Protein AF-A0A850MTW8-F1 (afdb_monomer)

Nearest PDB structures (foldseek):
  5bwk-assembly1_E  TM=7.282E-01  e=1.666E-01  Saccharomyces cerevisiae S288C
  8evm-assembly1_A  TM=4.870E-01  e=4.965E+00  synthetic construct

Secondary structure (DSSP, 8-state):
-----------PPPTHHHHHHHHHHHHHHHHHHHHHHHHHHHHHHHHHHHHHHHHHHHHHHHHHHHHHHHHHHHHHHHHHHHHHHHHHHHHHHHHHHHHHHHHHHHHHHHHHHHHHHHHHHHHTT-HHHHHHHHHHHHHHHHHHT-HHHHHHHHHHHHHHHHH-S---HHHHHHHHHHHTTS-GGGHHHHHHHHHHHHHHHH---

Solvent-accessible surface area (backbone atoms only — not comparable to full-atom values): 10884 Å² total; per-residue (Å²): 134,84,80,89,76,89,75,89,75,91,77,72,80,60,74,64,56,62,51,50,52,50,50,54,51,51,52,53,51,51,53,50,48,53,51,50,53,51,52,51,50,52,51,50,52,51,52,50,52,52,52,51,53,51,52,51,51,53,51,51,55,50,50,56,54,51,50,59,47,51,54,50,50,52,51,48,50,52,49,50,52,55,50,51,53,50,52,51,52,52,50,54,53,49,52,50,54,51,50,57,52,50,52,42,53,51,35,41,51,53,12,50,52,23,39,53,52,14,52,53,23,48,77,69,69,36,24,61,61,12,28,47,22,20,31,49,18,25,36,21,24,42,75,53,64,38,62,70,60,24,55,54,31,50,53,52,25,50,57,22,54,71,67,34,83,47,48,56,71,70,56,47,53,60,34,57,72,30,55,77,46,56,57,76,93,49,46,66,62,50,50,51,48,53,56,48,53,55,56,27,52,67,58,66,134

Structure (mmCIF, N/CA/C/O backbone):
data_AF-A0A850MTW8-F1
#
_entry.id   AF-A0A850MTW8-F1
#
loop_
_atom_site.group_PDB
_atom_site.id
_atom_site.type_symbol
_atom_site.label_atom_id
_atom_site.label_alt_id
_atom_site.label_comp_id
_atom_site.label_asym_id
_atom_site.label_entity_id
_atom_site.label_seq_id
_atom_site.pdbx_PDB_ins_code
_atom_site.Cartn_x
_atom_site.Cartn_y
_atom_site.Cartn_z
_atom_site.occupancy
_atom_site.B_iso_or_equiv
_atom_site.auth_seq_id
_atom_site.auth_comp_id
_atom_site.auth_asym_id
_atom_site.auth_atom_id
_atom_site.pdbx_PDB_model_num
ATOM 1 N N . MET A 1 1 ? 62.842 37.868 -127.123 1.00 33.50 1 MET A N 1
ATOM 2 C CA . MET A 1 1 ? 64.221 37.416 -126.843 1.00 33.50 1 MET A CA 1
ATOM 3 C C . MET A 1 1 ? 64.098 35.983 -126.331 1.00 33.50 1 MET A C 1
ATOM 5 O O . MET A 1 1 ? 63.813 35.792 -125.163 1.00 33.50 1 MET A O 1
ATOM 9 N N . ASN A 1 2 ? 63.796 35.037 -127.231 1.00 31.47 2 ASN A N 1
ATOM 10 C CA . ASN A 1 2 ? 64.741 34.064 -127.815 1.00 31.47 2 ASN A CA 1
ATOM 11 C C . ASN A 1 2 ? 65.635 33.459 -126.721 1.00 31.47 2 ASN A C 1
ATOM 13 O O . ASN A 1 2 ? 66.412 34.187 -126.121 1.00 31.47 2 ASN A O 1
ATOM 17 N N . ILE A 1 3 ? 65.567 32.161 -126.425 1.00 35.75 3 ILE A N 1
ATOM 18 C CA . ILE A 1 3 ? 65.718 31.066 -127.393 1.00 35.75 3 ILE A CA 1
ATOM 19 C C . ILE A 1 3 ? 64.790 29.881 -127.050 1.00 35.75 3 ILE A C 1
ATOM 21 O O . ILE A 1 3 ? 64.848 29.305 -125.969 1.00 35.75 3 ILE A O 1
ATOM 25 N N . LEU A 1 4 ? 63.954 29.533 -128.032 1.00 39.00 4 LEU A N 1
ATOM 26 C CA . LEU A 1 4 ? 63.451 28.188 -128.318 1.00 39.00 4 LEU A CA 1
ATOM 27 C C . LEU A 1 4 ? 64.612 27.191 -128.356 1.00 39.00 4 LEU A C 1
ATOM 29 O O . LEU A 1 4 ? 65.515 27.406 -129.151 1.00 39.00 4 LEU A O 1
ATOM 33 N N . LEU A 1 5 ? 64.533 26.057 -127.664 1.00 34.22 5 LEU A N 1
ATOM 34 C CA . LEU A 1 5 ? 64.991 24.804 -128.268 1.00 34.22 5 LEU A CA 1
ATOM 35 C C . LEU A 1 5 ? 64.273 23.623 -127.610 1.00 34.22 5 LEU A C 1
ATOM 37 O O . LEU A 1 5 ? 64.692 23.074 -126.596 1.00 34.22 5 LEU A O 1
ATOM 41 N N . ALA A 1 6 ? 63.148 23.260 -128.225 1.00 35.88 6 ALA A N 1
ATOM 42 C CA . ALA A 1 6 ? 62.593 21.927 -128.129 1.00 35.88 6 ALA A CA 1
ATOM 43 C C . ALA A 1 6 ? 63.608 20.957 -128.749 1.00 35.88 6 ALA A C 1
ATOM 45 O O . ALA A 1 6 ? 63.763 20.906 -129.969 1.00 35.88 6 ALA A O 1
ATOM 46 N N . ALA A 1 7 ? 64.317 20.221 -127.897 1.00 36.72 7 ALA A N 1
ATOM 47 C CA . ALA A 1 7 ? 64.961 18.979 -128.280 1.00 36.72 7 ALA A CA 1
ATOM 48 C C . ALA A 1 7 ? 63.957 17.846 -128.035 1.00 36.72 7 ALA A C 1
ATOM 50 O O . ALA A 1 7 ? 63.480 17.627 -126.925 1.00 36.72 7 ALA A O 1
ATOM 51 N N . ILE A 1 8 ? 63.603 17.192 -129.132 1.00 43.34 8 ILE A N 1
ATOM 52 C CA . ILE A 1 8 ? 62.851 15.945 -129.237 1.00 43.34 8 ILE A CA 1
ATOM 53 C C . ILE A 1 8 ? 63.495 14.882 -128.344 1.00 43.34 8 ILE A C 1
ATOM 55 O O . ILE A 1 8 ? 64.682 14.647 -128.523 1.00 43.34 8 ILE A O 1
ATOM 59 N N . LEU A 1 9 ? 62.720 14.208 -127.486 1.00 37.34 9 LEU A N 1
ATOM 60 C CA . LEU A 1 9 ? 62.951 12.834 -127.009 1.00 37.34 9 LEU A CA 1
ATOM 61 C C . LEU A 1 9 ? 61.652 12.314 -126.342 1.00 37.34 9 LEU A C 1
ATOM 63 O O . LEU A 1 9 ? 61.063 13.033 -125.534 1.00 37.34 9 LEU A O 1
ATOM 67 N N . PRO A 1 10 ? 61.162 11.100 -126.656 1.00 48.66 10 PRO A N 1
ATOM 68 C CA . PRO A 1 10 ? 60.099 10.464 -125.890 1.00 48.66 10 PRO A CA 1
ATOM 69 C C . PRO A 1 10 ? 60.744 9.805 -124.664 1.00 48.66 10 PRO A C 1
ATOM 71 O O . PRO A 1 10 ? 61.217 8.675 -124.745 1.00 48.66 10 PRO A O 1
ATOM 74 N N . GLU A 1 11 ? 60.833 10.509 -123.537 1.00 45.62 11 GLU A N 1
ATOM 75 C CA . GLU A 1 11 ? 61.366 9.914 -122.307 1.00 45.62 11 GLU A CA 1
ATOM 76 C C . GLU A 1 11 ? 60.241 9.221 -121.539 1.00 45.62 11 GLU A C 1
ATOM 78 O O . GLU A 1 11 ? 59.507 9.820 -120.758 1.00 45.62 11 GLU A O 1
ATOM 83 N N . SER A 1 12 ? 60.098 7.919 -121.786 1.00 56.09 12 SER A N 1
ATOM 84 C CA . SER A 1 12 ? 59.517 6.999 -120.813 1.00 56.09 12 SER A CA 1
ATOM 85 C C . SER A 1 12 ? 60.264 7.171 -119.487 1.00 56.09 12 SER A C 1
ATOM 87 O O . SER A 1 12 ? 61.481 6.956 -119.463 1.00 56.09 12 SER A O 1
ATOM 89 N N . GLU A 1 13 ? 59.569 7.553 -118.410 1.00 57.56 13 GLU A N 1
ATOM 90 C CA . GLU A 1 13 ? 60.153 7.565 -117.063 1.00 57.56 13 GLU A CA 1
ATOM 91 C C . GLU A 1 13 ? 60.858 6.220 -116.828 1.00 57.56 13 GLU A C 1
ATOM 93 O O . GLU A 1 13 ? 60.285 5.161 -117.117 1.00 57.56 13 GLU A O 1
ATOM 98 N N . PRO A 1 14 ? 62.128 6.206 -116.399 1.00 60.88 14 PRO A N 1
ATOM 99 C CA . PRO A 1 14 ? 62.852 4.957 -116.369 1.00 60.88 14 PRO A CA 1
ATOM 100 C C . PRO A 1 14 ? 62.314 4.105 -115.212 1.00 60.88 14 PRO A C 1
ATOM 102 O O . PRO A 1 14 ? 62.194 4.578 -114.085 1.00 60.88 14 PRO A O 1
ATOM 105 N N . LEU A 1 15 ? 62.014 2.833 -115.497 1.00 58.78 15 LEU A N 1
ATOM 106 C CA . LEU A 1 15 ? 61.373 1.835 -114.613 1.00 58.78 15 LEU A CA 1
ATOM 107 C C . LEU A 1 15 ? 61.911 1.763 -113.162 1.00 58.78 15 LEU A C 1
ATOM 109 O O . LEU A 1 15 ? 61.243 1.258 -112.258 1.00 58.78 15 LEU A O 1
ATOM 113 N N . TRP A 1 16 ? 63.123 2.260 -112.910 1.00 61.06 16 TRP A N 1
ATOM 114 C CA . TRP A 1 16 ? 63.720 2.317 -111.577 1.00 61.06 16 TRP A CA 1
ATOM 115 C C . TRP A 1 16 ? 63.160 3.444 -110.687 1.00 61.06 16 TRP A C 1
ATOM 117 O O . TRP A 1 16 ? 63.218 3.315 -109.466 1.00 61.06 16 TRP A O 1
ATOM 127 N N . TRP A 1 17 ? 62.564 4.504 -111.244 1.00 60.84 17 TRP A N 1
ATOM 128 C CA . TRP A 1 17 ? 61.940 5.583 -110.461 1.00 60.84 17 TRP A CA 1
ATOM 129 C C . TRP A 1 17 ? 60.642 5.143 -109.775 1.00 60.84 17 TRP A C 1
ATOM 131 O O . TRP A 1 17 ? 60.456 5.420 -108.587 1.00 60.84 17 TRP A O 1
ATOM 141 N N . ASP A 1 18 ? 59.797 4.379 -110.470 1.00 64.12 18 ASP A N 1
ATOM 142 C CA . ASP A 1 18 ? 58.623 3.738 -109.865 1.00 64.12 18 ASP A CA 1
ATOM 143 C C . ASP A 1 18 ? 59.032 2.747 -108.771 1.00 64.12 18 ASP A C 1
ATOM 145 O O . ASP A 1 18 ? 58.418 2.693 -107.703 1.00 64.12 18 ASP A O 1
ATOM 149 N N . SER A 1 19 ? 60.139 2.032 -108.985 1.00 62.25 19 SER A N 1
ATOM 150 C CA . SER A 1 19 ? 60.703 1.106 -107.999 1.00 62.25 19 SER A CA 1
ATOM 151 C C . SER A 1 19 ? 61.170 1.835 -106.728 1.00 62.25 19 SER A C 1
ATOM 153 O O . SER A 1 19 ? 60.865 1.399 -105.619 1.00 62.25 19 SER A O 1
ATOM 155 N N . ILE A 1 20 ? 61.851 2.981 -106.854 1.00 63.12 20 ILE A N 1
ATOM 156 C CA . ILE A 1 20 ? 62.270 3.807 -105.706 1.00 63.12 20 ILE A CA 1
ATOM 157 C C . ILE A 1 20 ? 61.059 4.400 -104.977 1.00 63.12 20 ILE A C 1
ATOM 159 O O . ILE A 1 20 ? 61.018 4.393 -103.744 1.00 63.12 20 ILE A O 1
ATOM 163 N N . ARG A 1 21 ? 60.047 4.882 -105.708 1.00 66.50 21 ARG A N 1
ATOM 164 C CA . ARG A 1 21 ? 58.826 5.444 -105.115 1.00 66.50 21 ARG A CA 1
ATOM 165 C C . ARG A 1 21 ? 58.049 4.382 -104.327 1.00 66.50 21 ARG A C 1
ATOM 167 O O . ARG A 1 21 ? 57.617 4.668 -103.211 1.00 66.50 21 ARG A O 1
ATOM 174 N N . LEU A 1 22 ? 57.962 3.154 -104.843 1.00 62.72 22 LEU A N 1
ATOM 175 C CA . LEU A 1 22 ? 57.383 2.002 -104.143 1.00 62.72 22 LEU A CA 1
ATOM 176 C C . LEU A 1 22 ? 58.176 1.620 -102.887 1.00 62.72 22 LEU A C 1
ATOM 178 O O . LEU A 1 22 ? 57.571 1.352 -101.852 1.00 62.72 22 LEU A O 1
ATOM 182 N N . ILE A 1 23 ? 59.512 1.654 -102.927 1.00 62.09 23 ILE A N 1
ATOM 183 C CA . IL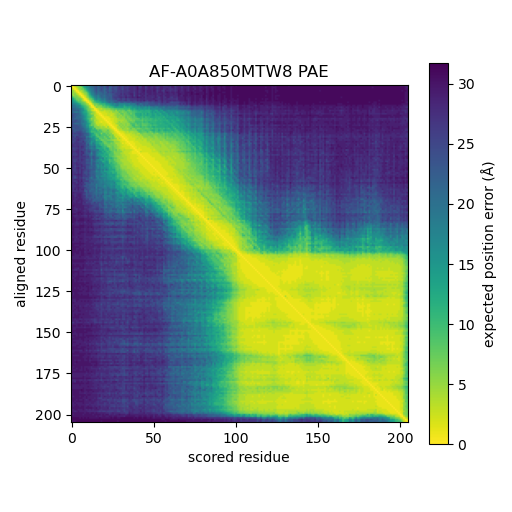E A 1 23 ? 60.348 1.383 -101.745 1.00 62.09 23 ILE A CA 1
ATOM 184 C C . ILE A 1 23 ? 60.124 2.454 -100.669 1.00 62.09 23 ILE A C 1
ATOM 186 O O . ILE A 1 23 ? 59.887 2.109 -99.511 1.00 62.09 23 ILE A O 1
ATOM 190 N N . ILE A 1 24 ? 60.111 3.738 -101.031 1.00 60.59 24 ILE A N 1
ATOM 191 C CA . ILE A 1 24 ? 59.874 4.838 -100.080 1.00 60.59 24 ILE A CA 1
ATOM 192 C C . ILE A 1 24 ? 58.453 4.769 -99.499 1.00 60.59 24 ILE A C 1
ATOM 194 O O . ILE A 1 24 ? 58.287 4.906 -98.287 1.00 60.59 24 ILE A O 1
ATOM 198 N N . GLN A 1 25 ? 57.434 4.495 -100.322 1.00 61.03 25 GLN A N 1
ATOM 199 C CA . GLN A 1 25 ? 56.058 4.277 -99.854 1.00 61.03 25 GLN A CA 1
ATOM 200 C C . GLN A 1 25 ? 55.931 3.026 -98.967 1.00 61.03 25 GLN A C 1
ATOM 202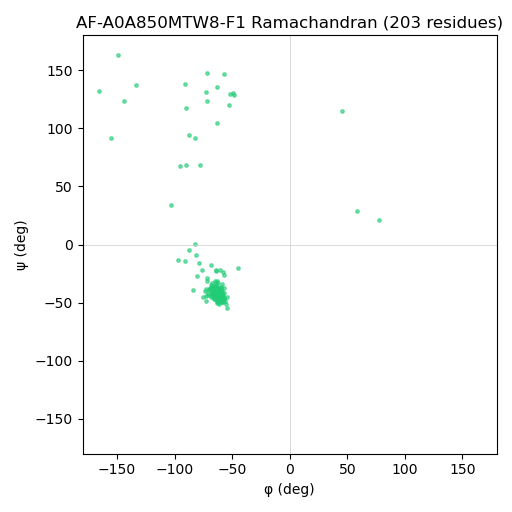 O O . GLN A 1 25 ? 55.174 3.023 -97.995 1.00 61.03 25 GLN A O 1
ATOM 207 N N . SER A 1 26 ? 56.695 1.967 -99.245 1.00 58.09 26 SER A N 1
ATOM 208 C CA . SER A 1 26 ? 56.723 0.761 -98.409 1.00 58.09 26 SER A CA 1
ATOM 209 C C . SER A 1 26 ? 57.378 1.015 -97.045 1.00 58.09 26 SER A C 1
ATOM 211 O O . SER A 1 26 ? 56.885 0.538 -96.027 1.00 58.09 26 SER A O 1
ATOM 213 N N . GLN A 1 27 ? 58.435 1.833 -96.984 1.00 60.66 27 GLN A N 1
ATOM 214 C CA . GLN A 1 27 ? 59.088 2.179 -95.719 1.00 60.66 27 GLN A CA 1
ATOM 215 C C . GLN A 1 27 ? 58.250 3.154 -94.886 1.00 60.66 27 GLN A C 1
ATOM 217 O O . GLN A 1 27 ? 58.144 2.980 -93.671 1.00 60.66 27 GLN A O 1
ATOM 222 N N . SER A 1 28 ? 57.605 4.141 -95.518 1.00 63.06 28 SER A N 1
ATOM 223 C CA . SER A 1 28 ? 56.709 5.064 -94.814 1.00 63.06 28 SER A CA 1
ATOM 224 C C . SER A 1 28 ? 55.457 4.361 -94.288 1.00 63.06 28 SER A C 1
ATOM 226 O O . SER A 1 28 ? 55.067 4.597 -93.146 1.00 63.06 28 SER A O 1
ATOM 228 N N . SER A 1 29 ? 54.878 3.431 -95.054 1.00 62.94 29 SER A N 1
ATOM 229 C CA . SER A 1 29 ? 53.740 2.620 -94.601 1.00 62.94 29 SER A CA 1
ATOM 230 C C . SER A 1 29 ? 54.108 1.646 -93.476 1.00 62.94 29 SER A C 1
ATOM 232 O O . SER A 1 29 ? 53.320 1.488 -92.543 1.00 62.94 29 SER A O 1
ATOM 234 N N . LEU A 1 30 ? 55.312 1.059 -93.484 1.00 67.00 30 LEU A N 1
ATOM 235 C CA . LEU A 1 30 ? 55.795 0.208 -92.388 1.00 67.00 30 LEU A CA 1
ATOM 236 C C . LEU A 1 30 ? 56.027 1.011 -91.096 1.00 67.00 30 LEU A C 1
ATOM 238 O O . LEU A 1 30 ? 55.607 0.582 -90.021 1.00 67.00 30 LEU A O 1
ATOM 242 N N . ALA A 1 31 ? 56.642 2.195 -91.192 1.00 70.31 31 ALA A N 1
ATOM 243 C CA . ALA A 1 31 ? 56.842 3.087 -90.048 1.00 70.31 31 ALA A CA 1
ATOM 244 C C . ALA A 1 31 ? 55.503 3.585 -89.475 1.00 70.31 31 ALA A C 1
ATOM 246 O O . ALA A 1 31 ? 55.306 3.614 -88.259 1.00 70.31 31 ALA A O 1
ATOM 247 N N . GLN A 1 32 ? 54.548 3.909 -90.348 1.00 72.62 32 GLN A N 1
ATOM 248 C CA . GLN A 1 32 ? 53.204 4.323 -89.953 1.00 72.62 32 GLN A CA 1
ATOM 249 C C . GLN A 1 32 ? 52.407 3.166 -89.330 1.00 72.62 32 GLN A C 1
ATOM 251 O O . GLN A 1 32 ? 51.677 3.374 -88.361 1.00 72.62 32 GLN A O 1
ATOM 256 N N . PHE A 1 33 ? 52.599 1.933 -89.807 1.00 70.56 33 PHE A N 1
ATOM 257 C CA . PHE A 1 33 ? 52.031 0.732 -89.194 1.00 70.56 33 PHE A CA 1
ATOM 258 C C . PHE A 1 33 ? 52.593 0.481 -87.787 1.00 70.56 33 PHE A C 1
ATOM 260 O O . PHE A 1 33 ? 51.820 0.250 -86.857 1.00 70.56 33 PHE A O 1
ATOM 267 N N . GLN A 1 34 ? 53.913 0.590 -87.597 1.00 75.81 34 GLN A N 1
ATOM 268 C CA . GLN A 1 34 ? 54.550 0.448 -86.280 1.00 75.81 34 GLN A CA 1
ATOM 269 C C . GLN A 1 34 ? 54.091 1.533 -85.295 1.00 75.81 34 GLN A C 1
ATOM 271 O O . GLN A 1 34 ? 53.791 1.226 -84.141 1.00 75.81 34 GLN A O 1
ATOM 276 N N . TYR A 1 35 ? 53.973 2.781 -85.757 1.00 77.94 35 TYR A N 1
ATOM 277 C CA . TYR A 1 35 ? 53.453 3.888 -84.955 1.00 77.94 35 TYR A CA 1
ATOM 278 C C . TYR A 1 35 ? 51.997 3.656 -84.531 1.00 77.94 35 TYR A C 1
ATOM 280 O O . TYR A 1 35 ? 51.669 3.777 -83.351 1.00 77.94 35 TYR A O 1
ATOM 288 N N . ASN A 1 36 ? 51.133 3.252 -85.466 1.00 79.50 36 ASN A N 1
ATOM 289 C CA . ASN A 1 36 ? 49.732 2.958 -85.169 1.00 79.50 36 ASN A CA 1
ATOM 290 C C . ASN A 1 36 ? 49.601 1.795 -84.175 1.00 79.50 36 ASN A C 1
ATOM 292 O O . ASN A 1 36 ? 48.848 1.902 -83.210 1.00 79.50 36 ASN A O 1
ATOM 296 N N . LEU A 1 37 ? 50.370 0.714 -84.353 1.00 78.75 37 LEU A N 1
ATOM 297 C CA . LEU A 1 37 ? 50.379 -0.430 -83.435 1.00 78.75 37 LEU A CA 1
ATOM 298 C C . LEU A 1 37 ? 50.804 -0.020 -82.013 1.00 78.75 37 LEU A C 1
ATOM 300 O O . LEU A 1 37 ? 50.160 -0.414 -81.039 1.00 78.75 37 LEU A O 1
ATOM 304 N N . ALA A 1 38 ? 51.844 0.812 -81.890 1.00 80.88 38 ALA A N 1
ATOM 305 C CA . ALA A 1 38 ? 52.298 1.343 -80.606 1.00 80.88 38 ALA A CA 1
ATOM 306 C C . ALA A 1 38 ? 51.240 2.247 -79.950 1.00 80.88 38 ALA A C 1
ATOM 308 O O . ALA A 1 38 ? 50.961 2.104 -78.759 1.00 80.88 38 ALA A O 1
ATOM 309 N N . MET A 1 39 ? 50.594 3.125 -80.724 1.00 82.19 39 MET A N 1
ATOM 310 C CA . MET A 1 39 ? 49.514 3.991 -80.240 1.00 82.19 39 MET A CA 1
ATOM 311 C C . MET A 1 39 ? 48.294 3.193 -79.768 1.00 82.19 39 MET A C 1
ATOM 313 O O . MET A 1 39 ? 47.737 3.505 -78.713 1.00 82.19 39 MET A O 1
ATOM 317 N N . TYR A 1 40 ? 47.900 2.134 -80.481 1.00 80.94 40 TYR A N 1
ATOM 318 C CA . TYR A 1 40 ? 46.831 1.238 -80.031 1.00 80.94 40 TYR A CA 1
ATOM 319 C C . TYR A 1 40 ? 47.213 0.500 -78.743 1.00 80.94 40 TYR A C 1
ATOM 321 O O . TYR A 1 40 ? 46.393 0.417 -77.830 1.00 80.94 40 TYR A O 1
ATOM 329 N N . GLY A 1 41 ? 48.461 0.034 -78.629 1.00 81.06 41 GLY A N 1
ATOM 330 C CA . GLY A 1 41 ? 48.975 -0.606 -77.416 1.00 81.06 41 GLY A CA 1
ATOM 331 C C . GLY A 1 41 ? 48.952 0.319 -76.195 1.00 81.06 41 GLY A C 1
ATOM 332 O O . GLY A 1 41 ? 48.440 -0.059 -75.143 1.00 81.06 41 GLY A O 1
ATOM 333 N N . ILE A 1 42 ? 49.432 1.558 -76.339 1.00 84.75 42 ILE A N 1
ATOM 334 C CA . ILE A 1 42 ? 49.412 2.568 -75.267 1.00 84.75 42 ILE A CA 1
ATOM 335 C C . ILE A 1 42 ? 47.970 2.915 -74.877 1.00 84.75 42 ILE A C 1
ATOM 337 O O . ILE A 1 42 ? 47.641 2.952 -73.692 1.00 84.75 42 ILE A O 1
ATOM 341 N N . THR A 1 43 ? 47.092 3.119 -75.860 1.00 84.81 43 THR A N 1
ATOM 342 C CA . THR A 1 43 ? 45.678 3.446 -75.614 1.00 84.81 43 THR A CA 1
ATOM 343 C C . THR A 1 43 ? 44.966 2.318 -74.867 1.00 84.81 43 THR A C 1
ATOM 345 O O . THR A 1 43 ? 44.217 2.578 -73.925 1.00 84.81 43 THR A O 1
ATOM 348 N N . LEU A 1 44 ? 45.244 1.063 -75.231 1.00 83.25 44 LEU A N 1
ATOM 349 C CA . LEU A 1 44 ? 44.708 -0.113 -74.548 1.00 83.25 44 LEU A CA 1
ATOM 350 C C . LEU A 1 44 ? 45.185 -0.185 -73.091 1.00 83.25 44 LEU A C 1
ATOM 352 O O . LEU A 1 44 ? 44.379 -0.425 -72.195 1.00 83.25 44 LEU A O 1
ATOM 356 N N . LEU A 1 45 ? 46.471 0.076 -72.835 1.00 83.56 45 LEU A N 1
ATOM 357 C CA . LEU A 1 45 ? 47.022 0.099 -71.477 1.00 83.56 45 LEU A CA 1
ATOM 358 C C . LEU A 1 45 ? 46.397 1.207 -70.618 1.00 83.56 45 LEU A C 1
ATOM 360 O O . LEU A 1 45 ? 46.037 0.955 -69.469 1.00 83.56 45 LEU A O 1
ATOM 364 N N . ILE A 1 46 ? 46.207 2.407 -71.176 1.00 87.94 46 ILE A N 1
ATOM 365 C CA . ILE A 1 46 ? 45.533 3.518 -70.486 1.00 87.94 46 ILE A CA 1
ATOM 366 C C . ILE A 1 46 ? 44.073 3.158 -70.182 1.00 87.94 46 ILE A C 1
ATOM 368 O O . ILE A 1 46 ? 43.604 3.385 -69.066 1.00 87.94 46 ILE A O 1
ATOM 372 N N . ALA A 1 47 ? 43.360 2.555 -71.137 1.00 86.75 47 ALA A N 1
ATOM 373 C CA . ALA A 1 47 ? 41.980 2.119 -70.939 1.00 86.75 47 ALA A CA 1
ATOM 374 C C . ALA A 1 47 ? 41.865 1.065 -69.824 1.00 86.75 47 ALA A C 1
ATOM 376 O O . ALA A 1 47 ? 40.992 1.172 -68.962 1.00 86.75 47 ALA A O 1
ATOM 377 N N . ILE A 1 48 ? 42.779 0.090 -69.782 1.00 87.75 48 ILE A N 1
ATOM 378 C CA . ILE A 1 48 ? 42.832 -0.921 -68.715 1.00 87.75 48 ILE A CA 1
ATOM 379 C C . ILE A 1 48 ? 43.141 -0.268 -67.362 1.00 87.75 48 ILE A C 1
ATOM 381 O O . ILE A 1 48 ? 42.475 -0.570 -66.373 1.00 87.75 48 ILE A O 1
ATOM 385 N N . ALA A 1 49 ? 44.100 0.659 -67.305 1.00 87.75 49 ALA A N 1
ATOM 386 C CA . ALA A 1 49 ? 44.437 1.368 -66.072 1.00 87.75 49 ALA A CA 1
ATOM 387 C C . ALA A 1 49 ? 43.243 2.171 -65.522 1.00 87.75 49 ALA A C 1
ATOM 389 O O . ALA A 1 49 ? 42.965 2.124 -64.323 1.00 87.75 49 ALA A O 1
ATOM 390 N N . LEU A 1 50 ? 42.487 2.846 -66.395 1.00 89.81 50 LEU A N 1
ATOM 391 C CA . LEU A 1 50 ? 41.263 3.565 -66.022 1.00 89.81 50 LEU A CA 1
ATOM 392 C C . LEU A 1 50 ? 40.161 2.621 -65.522 1.00 89.81 50 LEU A C 1
ATOM 394 O O . LEU A 1 50 ? 39.490 2.924 -64.531 1.00 89.81 50 LEU A O 1
ATOM 398 N N . LEU A 1 51 ? 39.987 1.459 -66.157 1.00 89.56 51 LEU A N 1
ATOM 399 C CA . LEU A 1 51 ? 39.033 0.441 -65.706 1.00 89.56 51 LEU A CA 1
ATOM 400 C C . LEU A 1 51 ? 39.403 -0.111 -64.324 1.00 89.56 51 LEU A C 1
ATOM 402 O O . LEU A 1 51 ? 38.540 -0.237 -63.458 1.00 89.56 51 LEU A O 1
ATOM 406 N N . LEU A 1 52 ? 40.685 -0.378 -64.075 1.00 90.38 52 LEU A N 1
ATOM 407 C CA . LEU A 1 52 ? 41.150 -0.845 -62.768 1.00 90.38 52 LEU A CA 1
ATOM 408 C C . LEU A 1 52 ? 40.986 0.229 -61.686 1.00 90.38 52 LEU A C 1
ATOM 410 O O . LEU A 1 52 ? 40.534 -0.076 -60.581 1.00 90.38 52 LEU A O 1
ATOM 414 N N . ALA A 1 53 ? 41.290 1.491 -62.000 1.00 88.06 53 ALA A N 1
ATOM 415 C CA . ALA A 1 53 ? 41.117 2.604 -61.071 1.00 88.06 53 ALA A CA 1
ATOM 416 C C . ALA A 1 53 ? 39.640 2.815 -60.696 1.00 88.06 53 ALA A C 1
ATOM 418 O O . ALA A 1 53 ? 39.311 2.958 -59.517 1.00 88.06 53 ALA A O 1
ATOM 419 N N . THR A 1 54 ? 38.738 2.780 -61.680 1.00 88.25 54 THR A N 1
ATOM 420 C CA . THR A 1 54 ? 37.289 2.929 -61.453 1.00 88.25 54 THR A CA 1
ATOM 421 C C . THR A 1 54 ? 36.702 1.738 -60.694 1.00 88.25 54 THR A C 1
ATOM 423 O O . THR A 1 54 ? 35.930 1.943 -59.756 1.00 88.25 54 THR A O 1
ATOM 426 N N . ALA A 1 55 ? 37.114 0.508 -61.016 1.00 88.56 55 ALA A N 1
ATOM 427 C CA . ALA A 1 55 ? 36.714 -0.691 -60.280 1.00 88.56 55 ALA A CA 1
ATOM 428 C C . ALA A 1 55 ? 37.196 -0.663 -58.819 1.00 88.56 55 ALA A C 1
ATOM 430 O O . ALA A 1 55 ? 36.423 -0.952 -57.902 1.00 88.56 55 ALA A O 1
ATOM 431 N N . SER A 1 56 ? 38.446 -0.254 -58.581 1.00 89.69 56 SER A N 1
ATOM 432 C CA . SER A 1 56 ? 39.003 -0.097 -57.232 1.00 89.69 56 SER A CA 1
ATOM 433 C C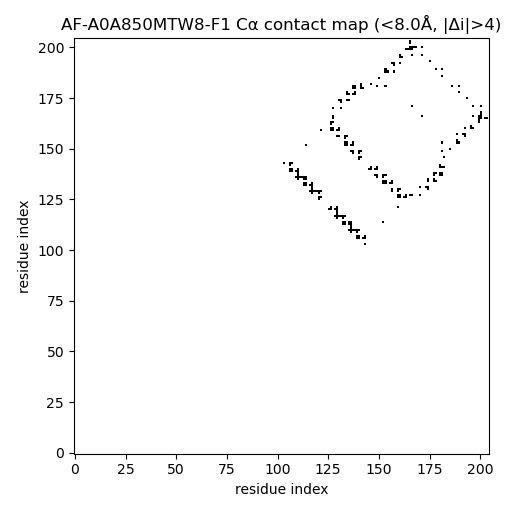 . SER A 1 56 ? 38.248 0.967 -56.430 1.00 89.69 56 SER A C 1
ATOM 435 O O . SER A 1 56 ? 37.834 0.721 -55.295 1.00 89.69 56 SER A O 1
ATOM 437 N N . TRP A 1 57 ? 37.964 2.121 -57.043 1.00 91.25 57 TRP A N 1
ATOM 438 C CA . TRP A 1 57 ? 37.193 3.188 -56.407 1.00 91.25 57 TRP A CA 1
ATOM 439 C C . TRP A 1 57 ? 35.771 2.745 -56.043 1.00 91.25 57 TRP A C 1
ATOM 441 O O . TRP A 1 57 ? 35.342 2.944 -54.907 1.00 91.25 57 TRP A O 1
ATOM 451 N N . LEU A 1 58 ? 35.060 2.077 -56.960 1.00 89.56 58 LEU A N 1
ATOM 452 C CA . LEU A 1 58 ? 33.721 1.536 -56.700 1.00 89.56 58 LEU A CA 1
ATOM 453 C C . LEU A 1 58 ? 33.725 0.524 -55.551 1.00 89.56 58 LEU A C 1
ATOM 455 O O . LEU A 1 58 ? 32.846 0.567 -54.688 1.00 89.56 58 LEU A O 1
ATOM 459 N N . THR A 1 59 ? 34.731 -0.350 -55.512 1.00 85.88 59 THR A N 1
ATOM 460 C CA . THR A 1 59 ? 34.877 -1.354 -54.452 1.00 85.88 59 THR A CA 1
ATOM 461 C C . THR A 1 59 ? 35.128 -0.686 -53.101 1.00 85.88 59 THR A C 1
ATOM 463 O O . THR A 1 59 ? 34.467 -1.017 -52.118 1.00 85.88 59 THR A O 1
ATOM 466 N N . ASN A 1 60 ? 36.006 0.320 -53.054 1.00 89.81 60 ASN A N 1
ATOM 467 C CA . ASN A 1 60 ? 36.298 1.063 -51.831 1.00 89.81 60 ASN A CA 1
ATOM 468 C C . ASN A 1 60 ? 35.066 1.839 -51.325 1.00 89.81 60 ASN A C 1
ATOM 470 O O . ASN A 1 60 ? 34.707 1.762 -50.152 1.00 89.81 60 ASN A O 1
ATOM 474 N N . VAL A 1 61 ? 34.338 2.513 -52.222 1.00 87.50 61 VAL A N 1
ATOM 475 C CA . VAL A 1 61 ? 33.076 3.196 -51.885 1.00 87.50 61 VAL A CA 1
ATOM 476 C C . VAL A 1 61 ? 32.034 2.209 -51.354 1.00 87.50 61 VAL A C 1
ATOM 478 O O . VAL A 1 61 ? 31.314 2.528 -50.403 1.00 87.50 61 VAL A O 1
ATOM 481 N N . TYR A 1 62 ? 31.940 1.014 -51.941 1.00 89.94 62 TYR A N 1
ATOM 482 C CA . TYR A 1 62 ? 31.023 -0.027 -51.484 1.00 89.94 62 TYR A CA 1
ATOM 483 C C . TYR A 1 62 ? 31.379 -0.537 -50.079 1.00 89.94 62 TYR A C 1
ATOM 485 O O . TYR A 1 62 ? 30.493 -0.610 -49.224 1.00 89.94 62 TYR A O 1
ATOM 493 N N . ILE A 1 63 ? 32.658 -0.828 -49.819 1.00 85.31 63 ILE A N 1
ATOM 494 C CA . ILE A 1 63 ? 33.145 -1.291 -48.510 1.00 85.31 63 ILE A CA 1
ATOM 495 C C . ILE A 1 63 ? 32.882 -0.229 -47.438 1.00 85.31 63 ILE A C 1
ATOM 497 O O . ILE A 1 63 ? 32.194 -0.517 -46.459 1.00 85.31 63 ILE A O 1
ATOM 501 N N . ILE A 1 64 ? 33.287 1.022 -47.680 1.00 84.94 64 ILE A N 1
ATOM 502 C CA . ILE A 1 64 ? 33.082 2.134 -46.738 1.00 84.94 64 ILE A CA 1
ATOM 503 C C . ILE A 1 64 ? 31.589 2.349 -46.449 1.00 84.94 64 ILE A C 1
ATOM 505 O O . ILE A 1 64 ? 31.192 2.595 -45.309 1.00 84.94 64 ILE A O 1
ATOM 509 N N . ARG A 1 65 ? 30.718 2.257 -47.466 1.00 81.00 65 ARG A N 1
ATOM 510 C CA . ARG A 1 65 ? 29.263 2.366 -47.256 1.00 81.00 65 ARG A CA 1
ATOM 511 C C . ARG A 1 65 ? 28.715 1.225 -46.406 1.00 81.00 65 ARG A C 1
ATOM 513 O O . ARG A 1 65 ? 27.779 1.458 -45.642 1.00 81.00 65 ARG A O 1
ATOM 520 N N . ARG A 1 66 ? 29.249 0.012 -46.558 1.00 83.69 66 ARG A N 1
ATOM 521 C CA . ARG A 1 66 ? 28.829 -1.167 -45.793 1.00 83.69 66 ARG A CA 1
ATOM 522 C C . ARG A 1 66 ? 29.275 -1.075 -44.335 1.00 83.69 66 ARG A C 1
ATOM 524 O O . ARG A 1 66 ? 28.461 -1.342 -43.457 1.00 83.69 66 ARG A O 1
ATOM 531 N N . GLU A 1 67 ? 30.506 -0.645 -44.084 1.00 83.62 67 GLU A N 1
ATOM 532 C CA . GLU A 1 67 ? 31.041 -0.437 -42.732 1.00 83.62 67 GLU A CA 1
ATOM 533 C C . GLU A 1 67 ? 30.248 0.636 -41.981 1.00 83.62 67 GLU A C 1
ATOM 535 O O . GLU A 1 67 ? 29.691 0.348 -40.926 1.00 83.62 67 GLU A O 1
ATOM 540 N N . ARG A 1 68 ? 30.010 1.807 -42.591 1.00 75.31 68 ARG A N 1
ATOM 541 C CA . ARG A 1 68 ? 29.179 2.863 -41.974 1.00 75.31 68 ARG A CA 1
ATOM 542 C C . ARG A 1 68 ? 27.717 2.474 -41.754 1.00 75.31 68 ARG A C 1
ATOM 544 O O . ARG A 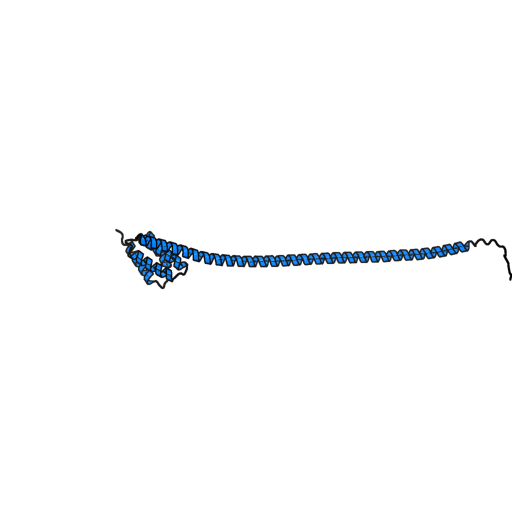1 68 ? 27.004 3.160 -41.023 1.00 75.31 68 ARG A O 1
ATOM 551 N N . LYS A 1 69 ? 27.195 1.483 -42.484 1.00 79.56 69 LYS A N 1
ATOM 552 C CA . LYS A 1 69 ? 25.847 0.952 -42.219 1.00 79.56 69 LYS A CA 1
ATOM 553 C C . LYS A 1 69 ? 25.864 0.065 -40.980 1.00 79.56 69 LYS A C 1
ATOM 555 O O . LYS A 1 69 ? 25.026 0.273 -40.117 1.00 79.56 69 LYS A O 1
ATOM 560 N N . ARG A 1 70 ? 26.853 -0.826 -40.867 1.00 80.44 70 ARG A N 1
ATOM 561 C CA . ARG A 1 70 ? 27.035 -1.685 -39.689 1.00 80.44 70 ARG A CA 1
ATOM 562 C C . ARG A 1 70 ? 27.280 -0.885 -38.416 1.00 80.44 70 ARG A C 1
ATOM 564 O O . ARG A 1 70 ? 26.588 -1.123 -37.441 1.00 80.44 70 ARG A O 1
ATOM 571 N N . GLU A 1 71 ? 28.172 0.104 -38.446 1.00 75.56 71 GLU A N 1
ATOM 572 C CA . GLU A 1 71 ? 28.427 0.973 -37.284 1.00 75.56 71 GLU A CA 1
ATOM 573 C C . GLU A 1 71 ? 27.147 1.680 -36.821 1.00 75.56 71 GLU A C 1
ATOM 575 O O . GLU A 1 71 ? 26.820 1.670 -35.641 1.00 75.56 71 GLU A O 1
ATOM 580 N N . ARG A 1 72 ? 26.357 2.220 -37.761 1.00 73.81 72 ARG A N 1
ATOM 581 C CA . ARG A 1 72 ? 25.073 2.855 -37.435 1.00 73.81 72 ARG A CA 1
ATOM 582 C C . ARG A 1 72 ? 24.041 1.876 -36.887 1.00 73.81 72 ARG A C 1
ATOM 584 O O . ARG A 1 72 ? 23.270 2.264 -36.018 1.00 73.81 72 ARG A O 1
ATOM 591 N N . GLU A 1 73 ? 23.993 0.651 -37.400 1.00 78.44 73 GLU A N 1
ATOM 592 C CA . GLU A 1 73 ? 23.099 -0.397 -36.899 1.00 78.44 73 GLU A CA 1
ATOM 593 C C . GLU A 1 73 ? 23.498 -0.835 -35.485 1.00 78.44 73 GLU A C 1
ATOM 595 O O . GLU A 1 73 ? 22.634 -0.914 -34.617 1.00 78.44 73 GLU A O 1
ATOM 600 N N . GLU A 1 74 ? 24.791 -1.025 -35.217 1.00 80.62 74 GLU A N 1
ATOM 601 C CA . GLU A 1 74 ? 25.305 -1.366 -33.885 1.00 80.62 74 GLU A CA 1
ATOM 602 C C . GLU A 1 74 ? 25.100 -0.232 -32.873 1.00 80.62 74 GLU A C 1
ATOM 604 O O . GLU A 1 74 ? 24.683 -0.481 -31.738 1.00 80.62 74 GLU A O 1
ATOM 609 N N . ASP A 1 75 ? 25.350 1.017 -33.269 1.00 77.50 75 ASP A N 1
ATOM 610 C CA . ASP A 1 75 ? 25.104 2.188 -32.426 1.00 77.50 75 ASP A CA 1
ATOM 611 C C . ASP A 1 75 ? 23.610 2.360 -32.145 1.00 77.50 75 ASP A C 1
ATOM 613 O O . ASP A 1 75 ? 23.216 2.631 -31.008 1.00 77.50 75 ASP A O 1
ATOM 617 N N . PHE A 1 76 ? 22.760 2.142 -33.154 1.00 74.88 76 PHE A N 1
ATOM 6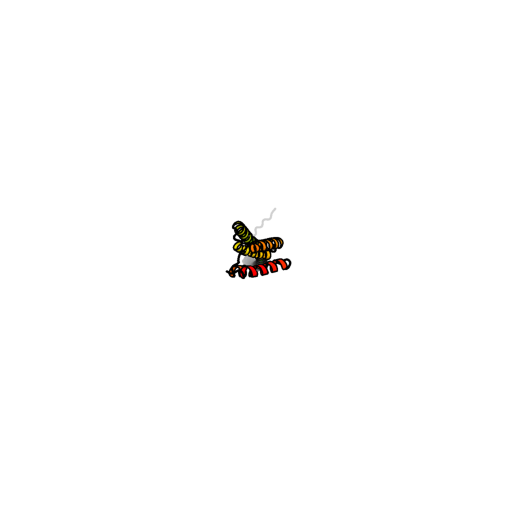18 C CA . PHE A 1 76 ? 21.312 2.167 -32.985 1.00 74.88 76 PHE A CA 1
ATOM 619 C C . PHE A 1 76 ? 20.828 1.036 -32.076 1.00 74.88 76 PHE A C 1
ATOM 621 O O . PHE A 1 76 ? 19.975 1.270 -31.223 1.00 74.88 76 PHE A O 1
ATOM 628 N N . GLU A 1 77 ? 21.383 -0.171 -32.193 1.00 79.81 77 GLU A N 1
ATOM 629 C CA . GLU A 1 77 ? 21.033 -1.301 -31.332 1.00 79.81 77 GLU A CA 1
ATOM 630 C C . GLU A 1 77 ? 21.459 -1.054 -29.877 1.00 79.81 77 GLU A C 1
ATOM 632 O O . GLU A 1 77 ? 20.671 -1.283 -28.957 1.00 79.81 77 GLU A O 1
ATOM 637 N N . LYS A 1 78 ? 22.668 -0.522 -29.651 1.00 79.00 78 LYS A N 1
ATOM 638 C CA . LYS A 1 78 ? 23.147 -0.131 -28.314 1.00 79.00 78 LYS A CA 1
ATOM 639 C C . LYS A 1 78 ? 22.287 0.975 -27.707 1.00 79.00 78 LYS A C 1
ATOM 641 O O . LYS A 1 78 ? 21.905 0.873 -26.541 1.00 79.00 78 LYS A O 1
ATOM 646 N N . LEU A 1 79 ? 21.950 2.005 -28.486 1.00 72.12 79 LEU A N 1
ATOM 647 C CA . LEU A 1 79 ? 21.059 3.082 -28.051 1.00 72.12 79 LEU A CA 1
ATOM 648 C C . LEU A 1 79 ? 19.655 2.555 -27.756 1.00 72.12 79 LEU A C 1
ATOM 650 O O . LEU A 1 79 ? 19.100 2.870 -26.710 1.00 72.12 79 LEU A O 1
ATOM 654 N N . SER A 1 80 ? 19.099 1.715 -28.627 1.00 74.88 80 SER A N 1
ATOM 655 C CA . SER A 1 80 ? 17.773 1.118 -28.460 1.00 74.88 80 SER A CA 1
ATOM 656 C C . SER A 1 80 ? 17.699 0.250 -27.203 1.00 74.88 80 SER A C 1
ATOM 658 O O . SER A 1 80 ? 16.794 0.436 -26.390 1.00 74.88 80 SER A O 1
ATOM 660 N N . LYS A 1 81 ? 18.687 -0.629 -26.981 1.00 79.81 81 LYS A N 1
ATOM 661 C CA . LYS A 1 81 ? 18.791 -1.437 -25.756 1.00 79.81 81 LYS A CA 1
ATOM 662 C C . LYS A 1 81 ? 18.952 -0.562 -24.514 1.00 79.81 81 LYS A C 1
ATOM 664 O O . LYS A 1 81 ? 18.231 -0.761 -23.542 1.00 79.81 81 LYS A O 1
ATOM 669 N N . GLY A 1 82 ? 19.826 0.445 -24.565 1.00 77.00 82 GLY A N 1
ATOM 670 C CA . GLY A 1 82 ? 20.048 1.364 -23.448 1.00 77.00 82 GLY A CA 1
ATOM 671 C C . GLY A 1 82 ? 18.821 2.215 -23.102 1.00 77.00 82 GLY A C 1
ATOM 672 O O . GLY A 1 82 ? 18.541 2.439 -21.926 1.00 77.00 82 GLY A O 1
ATOM 673 N N . ILE A 1 83 ? 18.064 2.665 -24.106 1.00 75.38 83 ILE A N 1
ATOM 674 C CA . ILE A 1 83 ? 16.794 3.380 -23.921 1.00 75.38 83 ILE A CA 1
ATOM 675 C C . ILE A 1 83 ? 15.738 2.427 -23.352 1.00 75.38 83 ILE A C 1
ATOM 677 O O . ILE A 1 83 ? 15.067 2.776 -22.384 1.00 75.38 83 ILE A O 1
ATOM 681 N N . SER A 1 84 ? 15.625 1.212 -23.893 1.00 76.25 84 SER A N 1
ATOM 682 C CA . SER A 1 84 ? 14.673 0.204 -23.418 1.00 76.25 84 SER A CA 1
ATOM 683 C C . SER A 1 84 ? 14.913 -0.178 -21.953 1.00 76.25 84 SER A C 1
ATOM 685 O O . SER A 1 84 ? 13.960 -0.228 -21.178 1.00 76.25 84 SER A O 1
ATOM 687 N N . GLU A 1 85 ? 16.169 -0.365 -21.536 1.00 84.12 85 GLU A N 1
ATOM 688 C CA . GLU A 1 85 ? 16.513 -0.647 -20.136 1.00 84.12 85 GLU A CA 1
ATOM 689 C C . GLU A 1 85 ? 16.193 0.515 -19.191 1.00 84.12 85 GLU A C 1
ATOM 691 O O . GLU A 1 85 ? 15.697 0.277 -18.089 1.00 84.12 85 GLU A O 1
ATOM 696 N N . ARG A 1 86 ? 16.447 1.767 -19.599 1.00 78.62 86 ARG A N 1
ATOM 697 C CA . ARG A 1 86 ? 16.090 2.941 -18.783 1.00 78.62 86 ARG A CA 1
ATOM 698 C C . ARG A 1 86 ? 14.583 3.080 -18.631 1.00 78.62 86 ARG A C 1
ATOM 700 O O . ARG A 1 86 ? 14.114 3.216 -17.509 1.00 78.62 86 ARG A O 1
ATOM 707 N N . ILE A 1 87 ? 13.840 2.964 -19.733 1.00 78.56 87 ILE A N 1
ATOM 708 C CA . ILE A 1 87 ? 12.374 3.012 -19.716 1.00 78.56 87 ILE A CA 1
ATOM 709 C C . ILE A 1 87 ? 11.821 1.906 -18.816 1.00 78.56 87 ILE A C 1
ATOM 711 O O . ILE A 1 87 ? 10.932 2.161 -18.012 1.00 78.56 87 ILE A O 1
ATOM 715 N N . LYS A 1 88 ? 12.368 0.686 -18.897 1.00 81.69 88 LYS A N 1
ATOM 716 C CA . LYS A 1 88 ? 11.931 -0.422 -18.042 1.00 81.69 88 LYS A CA 1
ATOM 717 C C . LYS A 1 88 ? 12.139 -0.114 -16.555 1.00 81.69 88 LYS A C 1
ATOM 719 O O . LYS A 1 88 ? 11.217 -0.315 -15.772 1.00 81.69 88 LYS A O 1
ATOM 724 N N . LYS A 1 89 ? 13.306 0.418 -16.178 1.00 86.62 89 LYS A N 1
ATOM 725 C CA . LYS A 1 89 ? 13.588 0.824 -14.790 1.00 86.62 89 LYS A CA 1
ATOM 726 C C . LYS A 1 89 ? 12.669 1.949 -14.312 1.00 86.62 89 LYS A C 1
ATOM 728 O O . LYS A 1 89 ? 12.146 1.867 -13.208 1.00 86.62 89 LYS A O 1
ATOM 733 N N . GLU A 1 90 ? 12.434 2.968 -15.138 1.00 76.31 90 GLU A N 1
ATOM 734 C CA . GLU A 1 90 ? 11.528 4.073 -14.793 1.00 76.31 90 GLU A CA 1
ATOM 735 C C . GLU A 1 90 ? 10.075 3.603 -14.636 1.00 76.31 90 GLU A C 1
ATOM 737 O O . GLU A 1 90 ? 9.390 4.042 -13.713 1.00 76.31 90 GLU A O 1
ATOM 742 N N . ILE A 1 91 ? 9.606 2.682 -15.488 1.00 77.88 91 ILE A N 1
ATOM 743 C CA . ILE A 1 91 ? 8.279 2.063 -15.351 1.00 77.88 91 ILE A CA 1
ATOM 744 C C . ILE A 1 91 ? 8.190 1.270 -14.046 1.00 77.88 91 ILE A C 1
ATOM 746 O O . ILE A 1 91 ? 7.231 1.456 -13.304 1.00 77.88 91 ILE A O 1
ATOM 750 N N . GLU A 1 92 ? 9.183 0.434 -13.729 1.00 82.69 92 GLU A N 1
ATOM 751 C CA . GLU A 1 92 ? 9.210 -0.334 -12.476 1.00 82.69 92 GLU A CA 1
ATOM 752 C C . GLU A 1 92 ? 9.200 0.587 -11.239 1.00 82.69 92 GLU A C 1
ATOM 754 O O . GLU A 1 92 ? 8.471 0.335 -10.277 1.00 82.69 92 GLU A O 1
ATOM 759 N N . GLU A 1 93 ? 9.949 1.694 -11.265 1.00 80.94 93 GLU A N 1
ATOM 760 C CA . GLU A 1 93 ? 9.935 2.692 -10.190 1.00 80.94 93 GLU A CA 1
ATOM 761 C C . GLU A 1 93 ? 8.594 3.432 -10.077 1.00 80.94 93 GLU A C 1
ATOM 763 O O . GLU A 1 93 ? 8.116 3.669 -8.963 1.00 80.94 93 GLU A O 1
ATOM 768 N N . MET A 1 94 ? 7.970 3.794 -11.202 1.00 72.56 94 MET A N 1
ATOM 769 C CA . MET A 1 94 ? 6.647 4.424 -11.212 1.00 72.56 94 MET A CA 1
ATOM 770 C C . MET A 1 94 ? 5.563 3.469 -10.715 1.00 72.56 94 MET A C 1
ATOM 772 O O . MET A 1 94 ? 4.761 3.862 -9.871 1.00 72.56 94 MET A O 1
ATOM 776 N N . GLU A 1 95 ? 5.551 2.216 -11.174 1.00 72.94 95 GLU A N 1
ATOM 777 C CA . GLU A 1 95 ? 4.617 1.196 -10.692 1.00 72.94 95 GLU A CA 1
ATOM 778 C C . GLU A 1 95 ? 4.756 0.982 -9.189 1.00 72.94 95 GLU A C 1
ATOM 780 O O . GLU A 1 95 ? 3.749 0.888 -8.486 1.00 72.94 95 GLU A O 1
ATOM 785 N N . LYS A 1 96 ? 5.991 0.944 -8.678 1.00 81.00 96 LYS A N 1
ATOM 786 C CA . LYS A 1 96 ? 6.244 0.821 -7.244 1.00 81.00 96 LYS A CA 1
ATOM 787 C C . LYS A 1 96 ? 5.653 2.001 -6.469 1.00 81.00 96 LYS A C 1
ATOM 789 O O . LYS A 1 96 ? 4.912 1.776 -5.518 1.00 81.00 96 LYS A O 1
ATOM 794 N N . LYS A 1 97 ? 5.905 3.238 -6.910 1.00 73.12 97 LYS A N 1
ATOM 795 C CA . LYS A 1 97 ? 5.346 4.450 -6.279 1.00 73.12 97 LYS A CA 1
ATOM 796 C C . LYS A 1 97 ? 3.816 4.482 -6.324 1.00 73.12 97 LYS A C 1
ATOM 798 O O . LYS A 1 97 ? 3.193 4.849 -5.334 1.00 73.12 97 LYS A O 1
ATOM 803 N N . ILE A 1 98 ? 3.215 4.081 -7.447 1.00 68.62 98 ILE A N 1
ATOM 804 C CA . ILE A 1 98 ? 1.754 4.024 -7.614 1.00 68.62 98 ILE A CA 1
ATOM 805 C C . ILE A 1 98 ? 1.142 2.958 -6.701 1.00 68.62 98 ILE A C 1
ATOM 807 O O . ILE A 1 98 ? 0.126 3.215 -6.062 1.00 68.62 98 ILE A O 1
ATOM 811 N N . ARG A 1 99 ? 1.746 1.767 -6.607 1.00 73.06 99 ARG A N 1
ATOM 812 C CA . ARG A 1 99 ? 1.283 0.727 -5.675 1.00 73.06 99 ARG A CA 1
ATOM 813 C C . ARG A 1 99 ? 1.357 1.213 -4.236 1.00 73.06 99 ARG A C 1
ATOM 815 O O . ARG A 1 99 ? 0.370 1.110 -3.525 1.00 73.06 99 ARG A O 1
ATOM 822 N N . GLU A 1 100 ? 2.478 1.811 -3.839 1.00 76.69 100 GLU A N 1
ATOM 823 C CA . GLU A 1 100 ? 2.648 2.358 -2.489 1.00 76.69 100 GLU A CA 1
ATOM 824 C C . GLU A 1 100 ? 1.599 3.440 -2.163 1.00 76.69 100 GLU A C 1
ATOM 826 O O . GLU A 1 100 ? 1.061 3.453 -1.053 1.00 76.69 100 GLU A O 1
ATOM 831 N N . SER A 1 101 ? 1.251 4.316 -3.119 1.00 68.81 101 SER A N 1
ATOM 832 C CA . SER A 1 101 ? 0.224 5.345 -2.901 1.00 68.81 101 SER A CA 1
ATOM 833 C C . SER A 1 101 ? -1.197 4.772 -2.859 1.00 68.81 101 SER A C 1
ATOM 835 O O . SER A 1 101 ? -1.965 5.120 -1.962 1.00 68.81 101 SER A O 1
ATOM 837 N N . ILE A 1 102 ? -1.540 3.865 -3.780 1.00 75.88 102 ILE A N 1
ATOM 838 C CA . ILE A 1 102 ? -2.859 3.212 -3.827 1.00 75.88 102 ILE A CA 1
ATOM 839 C C . ILE A 1 102 ? -3.077 2.337 -2.591 1.00 75.88 102 ILE A C 1
ATOM 841 O O . ILE A 1 102 ? -4.165 2.353 -2.020 1.00 75.88 102 ILE A O 1
ATOM 845 N N . ASP A 1 103 ? -2.056 1.606 -2.145 1.00 83.38 103 ASP A N 1
ATOM 846 C CA . ASP A 1 103 ? -2.165 0.726 -0.983 1.00 83.38 103 ASP A CA 1
ATOM 847 C C . ASP A 1 103 ? -2.476 1.533 0.281 1.00 83.38 103 ASP A C 1
ATOM 849 O O . ASP A 1 103 ? -3.372 1.160 1.044 1.00 83.38 103 ASP A O 1
ATOM 853 N N . LYS A 1 104 ? -1.812 2.683 0.482 1.00 83.69 104 LYS A N 1
ATOM 854 C CA . LYS A 1 104 ? -2.101 3.561 1.625 1.00 83.69 104 LYS A CA 1
ATOM 855 C C . LYS A 1 104 ? -3.530 4.108 1.570 1.00 83.69 104 LYS A C 1
ATOM 857 O O . LYS A 1 104 ? -4.245 4.030 2.571 1.00 83.69 104 LYS A O 1
ATOM 862 N N . GLU A 1 105 ? -3.964 4.633 0.424 1.00 83.94 105 GLU A N 1
ATOM 863 C CA . GLU A 1 105 ? -5.329 5.156 0.260 1.00 83.94 105 GLU A CA 1
ATOM 864 C C . GLU A 1 105 ? -6.390 4.069 0.456 1.00 83.94 105 GLU A C 1
ATOM 866 O O . GLU A 1 105 ? -7.406 4.297 1.113 1.00 83.94 105 GLU A O 1
ATOM 871 N N . PHE A 1 106 ? -6.143 2.860 -0.046 1.00 87.31 106 PHE A N 1
ATOM 872 C CA . PHE A 1 106 ? -7.053 1.734 0.113 1.00 87.31 106 PHE A CA 1
ATOM 873 C C . PHE A 1 106 ? -7.145 1.264 1.571 1.00 87.31 106 PHE A C 1
ATOM 875 O O . PHE A 1 106 ? -8.236 0.954 2.063 1.00 87.31 106 PHE A O 1
ATOM 882 N N . ILE A 1 107 ? -6.022 1.237 2.298 1.00 92.25 107 ILE A N 1
ATOM 883 C CA . ILE A 1 107 ? -6.002 0.945 3.738 1.00 92.25 107 ILE A CA 1
ATOM 884 C C . ILE A 1 107 ? -6.812 2.000 4.503 1.00 92.25 107 ILE A C 1
ATOM 886 O O . ILE A 1 107 ? -7.674 1.632 5.305 1.00 92.25 107 ILE A O 1
ATOM 890 N N . LEU A 1 108 ? -6.595 3.290 4.218 1.00 92.44 108 LEU A N 1
ATOM 891 C CA . LEU A 1 108 ? -7.345 4.395 4.825 1.00 92.44 108 LEU A CA 1
ATOM 892 C C . LEU A 1 108 ? -8.843 4.301 4.539 1.00 92.44 108 LEU A C 1
ATOM 894 O O . LEU A 1 108 ? -9.658 4.428 5.451 1.00 92.44 108 LEU A O 1
ATOM 898 N N . PHE A 1 109 ? -9.215 4.019 3.293 1.00 90.88 109 PHE A N 1
ATOM 899 C CA . PHE A 1 109 ? -10.609 3.859 2.896 1.00 90.88 109 PHE A CA 1
ATOM 900 C C . PHE A 1 109 ? -11.298 2.727 3.669 1.00 90.88 109 PHE A C 1
ATOM 902 O O . PHE A 1 109 ? -12.419 2.886 4.157 1.00 90.88 109 PHE A O 1
ATOM 909 N N . ASN A 1 110 ? -10.624 1.585 3.834 1.00 92.56 110 ASN A N 1
ATOM 910 C CA . ASN A 1 110 ? -11.160 0.471 4.615 1.00 92.56 110 ASN A CA 1
ATOM 911 C C . ASN A 1 110 ? -11.260 0.798 6.113 1.00 92.56 110 ASN A C 1
ATOM 913 O O . ASN A 1 110 ? -12.233 0.390 6.754 1.00 92.56 110 ASN A O 1
ATOM 917 N N . ALA A 1 111 ? -10.298 1.550 6.658 1.00 96.44 111 ALA A N 1
ATOM 918 C CA . ALA A 1 111 ? -10.340 2.038 8.035 1.00 96.44 111 ALA A CA 1
ATOM 919 C C . ALA A 1 111 ? -11.545 2.966 8.259 1.00 96.44 111 ALA A C 1
ATOM 921 O O . ALA A 1 111 ? -12.324 2.760 9.190 1.00 96.44 111 ALA A O 1
ATOM 922 N N . GLU A 1 112 ? -11.760 3.919 7.350 1.00 95.12 112 GLU A N 1
ATOM 923 C CA . GLU A 1 112 ? -12.880 4.860 7.401 1.00 95.12 112 GLU A CA 1
ATOM 924 C C . GLU A 1 112 ? -14.226 4.148 7.248 1.00 95.12 112 GLU A C 1
ATOM 926 O O . GLU A 1 112 ? -15.166 4.403 7.998 1.00 95.12 112 GLU A O 1
ATOM 931 N N . LYS A 1 113 ? -14.317 3.173 6.341 1.00 94.44 113 LYS A N 1
ATOM 932 C CA . LYS A 1 113 ? -15.505 2.325 6.203 1.00 94.44 113 LYS A CA 1
ATOM 933 C C . LYS A 1 113 ? -15.819 1.581 7.503 1.00 94.44 113 LYS A C 1
ATOM 935 O O . LYS A 1 113 ? -16.976 1.549 7.923 1.00 94.44 113 LYS A O 1
ATOM 940 N N . ALA A 1 114 ? -14.809 1.006 8.158 1.00 96.12 114 ALA A N 1
ATOM 941 C CA . ALA A 1 114 ? -14.985 0.367 9.459 1.00 96.12 114 ALA A CA 1
ATOM 942 C C . ALA A 1 114 ? -15.449 1.376 10.522 1.00 96.12 114 ALA A C 1
ATOM 944 O O . ALA A 1 114 ? -16.396 1.090 11.253 1.00 96.12 114 ALA A O 1
ATOM 945 N N . ARG A 1 115 ? -14.865 2.578 10.558 1.00 96.94 115 ARG A N 1
ATOM 946 C CA . ARG A 1 115 ? -15.290 3.665 11.450 1.00 96.94 115 ARG A CA 1
ATOM 947 C C . ARG A 1 115 ? -16.760 4.034 11.249 1.00 96.94 115 ARG A C 1
ATOM 949 O O . ARG A 1 115 ? -17.510 4.118 12.219 1.00 96.94 115 ARG A O 1
ATOM 956 N N . LEU A 1 116 ? -17.199 4.200 10.003 1.00 94.94 116 LEU A N 1
ATOM 957 C CA . LEU A 1 116 ? -18.590 4.522 9.674 1.00 94.94 116 LEU A CA 1
ATOM 958 C C . LEU A 1 116 ? -19.555 3.412 10.103 1.00 94.94 116 LEU A C 1
ATOM 960 O O . LEU A 1 116 ? -20.607 3.710 10.667 1.00 94.94 116 LEU A O 1
ATOM 964 N N . PHE A 1 117 ? -19.194 2.138 9.918 1.00 95.31 117 PHE A N 1
ATOM 965 C CA . PHE A 1 117 ? -19.994 1.031 10.449 1.00 95.31 117 PHE A CA 1
ATOM 966 C C . PHE A 1 117 ? -20.032 1.011 11.976 1.00 95.31 117 PHE A C 1
ATOM 968 O O . PHE A 1 117 ? -21.077 0.705 12.550 1.00 95.31 117 PHE A O 1
ATOM 975 N N . ALA A 1 118 ? -18.933 1.369 12.640 1.00 95.62 118 ALA A N 1
ATOM 976 C CA . ALA A 1 118 ? -18.889 1.473 14.091 1.00 95.62 118 ALA A CA 1
ATOM 977 C C . ALA A 1 118 ? -19.825 2.577 14.607 1.00 95.62 118 ALA A C 1
ATOM 979 O O . ALA A 1 118 ? -20.599 2.348 15.535 1.00 95.62 118 ALA A O 1
ATOM 980 N N . LEU A 1 119 ? -19.813 3.745 13.959 1.00 93.88 119 LEU A N 1
ATOM 981 C CA . LEU A 1 119 ? -20.711 4.863 14.260 1.00 93.88 119 LEU A CA 1
ATOM 982 C C . LEU A 1 119 ? -22.178 4.528 13.956 1.00 93.88 119 LEU A C 1
ATOM 984 O O . LEU A 1 119 ? -23.068 4.860 14.738 1.00 93.88 119 LEU A O 1
ATOM 988 N N . ALA A 1 120 ? -22.453 3.829 12.855 1.00 92.00 120 ALA A N 1
ATOM 989 C CA . ALA A 1 120 ? -23.799 3.362 12.537 1.00 92.00 120 ALA A CA 1
ATOM 990 C C . ALA A 1 120 ? -24.310 2.360 13.587 1.00 92.00 120 ALA A C 1
ATOM 992 O O . ALA A 1 120 ? -25.444 2.475 14.055 1.00 92.00 120 ALA A O 1
ATOM 993 N N . ALA A 1 121 ? -23.461 1.419 14.010 1.00 92.56 121 ALA A N 1
ATOM 994 C CA . ALA A 1 121 ? -23.774 0.480 15.081 1.00 92.56 121 ALA A CA 1
ATOM 995 C C . ALA A 1 121 ? -24.004 1.202 16.418 1.00 92.56 121 ALA A C 1
ATOM 997 O O . ALA A 1 121 ? -24.943 0.862 17.137 1.00 92.56 121 ALA A O 1
ATOM 998 N N . TRP A 1 122 ? -23.212 2.237 16.716 1.00 91.19 122 TRP A N 1
ATOM 999 C CA . TRP A 1 122 ? -23.399 3.098 17.884 1.00 91.19 122 TRP A CA 1
ATOM 1000 C C . TRP A 1 122 ? -24.781 3.765 17.879 1.00 91.19 122 TRP A C 1
ATOM 1002 O O . TRP A 1 122 ? -25.535 3.652 18.845 1.00 91.19 122 TRP A O 1
ATOM 1012 N N . ASN A 1 123 ? -25.170 4.381 16.761 1.00 92.25 123 ASN A N 1
ATOM 1013 C CA . ASN A 1 123 ? -26.483 5.017 16.617 1.00 92.25 123 ASN A CA 1
ATOM 1014 C C . ASN A 1 123 ? -27.643 4.016 16.747 1.00 92.25 123 ASN A C 1
ATOM 1016 O O . ASN A 1 123 ? -28.698 4.351 17.285 1.00 92.25 123 ASN A O 1
ATOM 1020 N N . ALA A 1 124 ? -27.434 2.774 16.309 1.00 92.62 124 ALA A N 1
ATOM 1021 C CA . ALA A 1 124 ? -28.390 1.680 16.455 1.00 92.62 124 ALA A CA 1
ATOM 1022 C C . ALA A 1 124 ? -28.354 0.991 17.836 1.00 92.62 124 ALA A C 1
ATOM 1024 O O . ALA A 1 124 ? -29.113 0.048 18.057 1.00 92.62 124 ALA A O 1
ATOM 1025 N N . LYS A 1 125 ? -27.498 1.437 18.770 1.00 93.56 125 LYS A N 1
ATOM 1026 C CA . LYS A 1 125 ? -27.263 0.813 20.089 1.00 93.56 125 LYS A CA 1
ATOM 1027 C C . LYS A 1 125 ? -26.784 -0.647 20.012 1.00 93.56 125 LYS A C 1
ATOM 1029 O O . LYS A 1 125 ? -27.031 -1.436 20.922 1.00 93.56 125 LYS A O 1
ATOM 1034 N N . LEU A 1 126 ? -26.096 -1.007 18.930 1.00 91.25 126 LEU A N 1
ATOM 1035 C CA . LEU A 1 126 ? -25.481 -2.318 18.699 1.00 91.25 126 LEU A CA 1
ATOM 1036 C C . LEU A 1 126 ? -24.006 -2.282 19.121 1.00 91.25 126 LEU A C 1
ATOM 1038 O O . LEU A 1 126 ? -23.099 -2.343 18.287 1.00 91.25 126 LEU A O 1
ATOM 1042 N N . TRP A 1 127 ? -23.763 -2.140 20.424 1.00 92.75 127 TRP A N 1
ATOM 1043 C CA . TRP A 1 127 ? -22.439 -1.855 20.988 1.00 92.75 127 TRP A CA 1
ATOM 1044 C C . TRP A 1 127 ? -21.401 -2.942 20.689 1.00 92.75 127 TRP A C 1
ATOM 1046 O O . TRP A 1 127 ? -20.256 -2.625 20.373 1.00 92.75 127 TRP A O 1
ATOM 1056 N N . GLU A 1 128 ? -21.802 -4.215 20.697 1.00 89.94 128 GLU A N 1
ATOM 1057 C CA . GLU A 1 128 ? -20.924 -5.353 20.403 1.00 89.94 128 GLU A CA 1
ATOM 1058 C C . GLU A 1 128 ? -20.467 -5.351 18.935 1.00 89.94 128 GLU A C 1
ATOM 1060 O O . GLU A 1 128 ? -19.312 -5.642 18.611 1.00 89.94 128 GLU A O 1
ATOM 1065 N N . GLY A 1 129 ? -21.374 -4.987 18.023 1.00 88.19 129 GLY A N 1
ATOM 1066 C CA . GLY A 1 129 ? -21.048 -4.754 16.616 1.00 88.19 129 GLY A CA 1
ATOM 1067 C C . GLY A 1 129 ? -20.125 -3.548 16.452 1.00 88.19 129 GLY A C 1
ATOM 1068 O O . GLY A 1 129 ? -19.114 -3.637 15.758 1.00 88.19 129 GLY A O 1
ATOM 1069 N N . GLY A 1 130 ? -20.430 -2.450 17.147 1.00 92.44 130 GLY A N 1
ATOM 1070 C CA . GLY A 1 130 ? -19.618 -1.234 17.153 1.00 92.44 130 GLY A CA 1
ATOM 1071 C C . GLY A 1 130 ? -18.183 -1.484 17.613 1.00 92.44 130 GLY A C 1
ATOM 1072 O O . GLY A 1 130 ? -17.247 -1.078 16.930 1.00 92.44 130 GLY A O 1
ATOM 1073 N N . ALA A 1 131 ? -17.990 -2.229 18.705 1.00 94.88 131 ALA A N 1
ATOM 1074 C CA . ALA A 1 131 ? -16.670 -2.573 19.231 1.00 94.88 131 ALA A CA 1
ATOM 1075 C C . ALA A 1 131 ? -15.811 -3.343 18.209 1.00 94.88 131 ALA A C 1
ATOM 1077 O O . ALA A 1 131 ? -14.635 -3.033 18.014 1.00 94.88 131 ALA A O 1
ATOM 1078 N N . ARG A 1 132 ? -16.397 -4.301 17.481 1.00 94.50 132 ARG A N 1
ATOM 1079 C CA . ARG A 1 132 ? -15.688 -5.024 16.407 1.00 94.50 132 ARG A CA 1
ATOM 1080 C C . ARG A 1 132 ? -15.247 -4.114 15.269 1.00 94.50 132 ARG A C 1
ATOM 1082 O O . ARG A 1 132 ? -14.141 -4.259 14.737 1.00 94.50 132 ARG A O 1
ATOM 1089 N N . TRP A 1 133 ? -16.119 -3.199 14.870 1.00 96.50 133 TRP A N 1
ATOM 1090 C CA . TRP A 1 133 ? -15.820 -2.253 13.805 1.00 96.50 133 TRP A CA 1
ATOM 1091 C C . TRP A 1 133 ? -14.767 -1.231 14.237 1.00 96.50 133 TRP A C 1
ATOM 1093 O O . TRP A 1 133 ? -13.837 -0.987 13.473 1.00 96.50 133 TRP A O 1
ATOM 1103 N N . TRP A 1 134 ? -14.807 -0.751 15.482 1.00 97.44 134 TRP A N 1
ATOM 1104 C CA . TRP A 1 134 ? -13.750 0.092 16.044 1.00 97.44 134 TRP A CA 1
ATOM 1105 C C . TRP A 1 134 ? -12.394 -0.612 16.096 1.00 97.44 134 TRP A C 1
ATOM 1107 O O . TRP A 1 134 ? -11.399 -0.032 15.671 1.00 97.44 134 TRP A O 1
ATOM 1117 N N . ALA A 1 135 ? -12.341 -1.880 16.512 1.00 96.75 135 ALA A N 1
ATOM 1118 C CA . ALA A 1 135 ? -11.105 -2.665 16.469 1.00 96.75 135 ALA A CA 1
ATOM 1119 C C . ALA A 1 135 ? -10.544 -2.793 15.039 1.00 96.75 135 ALA A C 1
ATOM 1121 O O . ALA A 1 135 ? -9.335 -2.750 14.828 1.00 96.75 135 ALA A O 1
ATOM 1122 N N . SER A 1 136 ? -11.427 -2.913 14.043 1.00 96.31 136 SER A N 1
ATOM 1123 C CA . SER A 1 136 ? -11.049 -2.953 12.622 1.00 96.31 136 SER A CA 1
ATOM 1124 C C . SER A 1 136 ? -10.537 -1.603 12.115 1.00 96.31 136 SER A C 1
ATOM 1126 O O . SER A 1 136 ? -9.584 -1.563 11.342 1.00 96.31 136 SER A O 1
ATOM 1128 N N . ALA A 1 137 ? -11.142 -0.504 12.570 1.00 96.69 137 ALA A N 1
ATOM 1129 C CA . ALA A 1 137 ? -10.690 0.845 12.258 1.00 96.69 137 ALA A CA 1
ATOM 1130 C C . ALA A 1 137 ? -9.293 1.117 12.845 1.00 96.69 137 ALA A C 1
ATOM 1132 O O . ALA A 1 137 ? -8.433 1.625 12.135 1.00 96.69 137 ALA A O 1
ATOM 1133 N N . ILE A 1 138 ? -9.036 0.699 14.094 1.00 97.31 138 ILE A N 1
ATOM 1134 C CA . ILE A 1 138 ? -7.720 0.814 14.752 1.00 97.31 138 ILE A CA 1
ATOM 1135 C C . ILE A 1 138 ? -6.623 0.153 13.913 1.00 97.31 138 ILE A C 1
ATOM 1137 O O . ILE A 1 138 ? -5.612 0.787 13.629 1.00 97.31 138 ILE A O 1
ATOM 1141 N N . GLU A 1 139 ? -6.829 -1.097 13.487 1.00 96.56 139 GLU A N 1
ATOM 1142 C CA . GLU A 1 139 ? -5.874 -1.810 12.631 1.00 96.56 139 GLU A CA 1
ATOM 1143 C C . GLU A 1 139 ? -5.600 -1.045 11.327 1.00 96.56 139 GLU A C 1
ATOM 1145 O O . GLU A 1 139 ? -4.443 -0.889 10.932 1.00 96.56 139 GLU A O 1
ATOM 1150 N N . GLY A 1 140 ? -6.654 -0.561 10.665 1.00 95.62 140 GLY A N 1
ATOM 1151 C CA . GLY A 1 140 ? -6.535 0.176 9.411 1.00 95.62 140 GLY A CA 1
ATOM 1152 C C . GLY A 1 140 ? -5.764 1.490 9.566 1.00 95.62 140 GLY A C 1
ATOM 1153 O O . GLY A 1 140 ? -4.799 1.720 8.841 1.00 95.62 140 GLY A O 1
ATOM 1154 N N . TYR A 1 141 ? -6.122 2.323 10.547 1.00 96.44 141 TYR A N 1
ATOM 1155 C CA . TYR A 1 141 ? -5.431 3.594 10.787 1.00 96.44 141 TYR A CA 1
ATOM 1156 C C . TYR A 1 141 ? -3.989 3.399 11.263 1.00 96.44 141 TYR A C 1
ATOM 1158 O O . TYR A 1 141 ? -3.108 4.142 10.836 1.00 96.44 141 TYR A O 1
ATOM 1166 N N . ALA A 1 142 ? -3.713 2.368 12.068 1.00 94.69 142 ALA A N 1
ATOM 1167 C CA . ALA A 1 142 ? -2.351 2.043 12.482 1.00 94.69 142 ALA A CA 1
ATOM 1168 C C . ALA A 1 142 ? -1.477 1.627 11.289 1.00 94.69 142 ALA A C 1
ATOM 1170 O O . ALA A 1 142 ? -0.347 2.091 11.163 1.00 94.69 142 ALA A O 1
ATOM 1171 N N . LYS A 1 143 ? -2.010 0.806 10.371 1.00 92.88 143 LYS A N 1
ATOM 1172 C CA . LYS A 1 143 ? -1.315 0.426 9.126 1.00 92.88 143 LYS A CA 1
ATOM 1173 C C . LYS A 1 143 ? -1.095 1.612 8.185 1.00 92.88 143 LYS A C 1
ATOM 1175 O O . LYS A 1 143 ? -0.101 1.631 7.468 1.00 92.88 143 LYS A O 1
ATOM 1180 N N . ALA A 1 144 ? -1.996 2.593 8.194 1.00 91.31 144 ALA A N 1
ATOM 1181 C CA . ALA A 1 144 ? -1.853 3.820 7.415 1.00 91.31 144 ALA A CA 1
ATOM 1182 C C . ALA A 1 144 ? -0.946 4.883 8.072 1.00 91.31 144 ALA A C 1
ATOM 1184 O O . ALA A 1 144 ? -0.610 5.871 7.418 1.00 91.31 144 ALA A O 1
ATOM 1185 N N . GLY A 1 145 ? -0.534 4.695 9.330 1.00 90.06 145 GLY A N 1
ATOM 1186 C CA . GLY A 1 145 ? 0.285 5.660 10.073 1.00 90.06 145 GLY A CA 1
ATOM 1187 C C . GLY A 1 145 ? -0.488 6.869 10.618 1.00 90.06 145 GLY A C 1
ATOM 1188 O O . GLY A 1 145 ? 0.120 7.894 10.906 1.00 90.06 145 GLY A O 1
ATOM 1189 N N . GLU A 1 146 ? -1.810 6.770 10.770 1.00 91.81 146 GLU A N 1
ATOM 1190 C CA . GLU A 1 146 ? -2.673 7.847 11.281 1.00 91.81 146 GLU A CA 1
ATOM 1191 C C . GLU A 1 146 ? -2.816 7.771 12.813 1.00 91.81 146 GLU A C 1
ATOM 1193 O O . GLU A 1 146 ? -3.878 7.438 13.348 1.00 91.81 146 GLU A O 1
ATOM 1198 N N . GLU A 1 147 ? -1.731 8.044 13.543 1.00 90.06 147 GLU A N 1
ATOM 1199 C CA . GLU A 1 147 ? -1.660 7.853 15.004 1.00 90.06 147 GLU A CA 1
ATOM 1200 C C . GLU A 1 147 ? -2.739 8.621 15.790 1.00 90.06 147 GLU A C 1
ATOM 1202 O O . GLU A 1 147 ? -3.298 8.100 16.761 1.00 90.06 147 GLU A O 1
ATOM 1207 N N . GLU A 1 148 ? -3.078 9.840 15.363 1.00 91.00 148 GLU A N 1
ATOM 1208 C CA . GLU A 1 148 ? -4.113 10.655 16.012 1.00 91.00 148 GLU A CA 1
ATOM 1209 C C . GLU A 1 148 ? -5.491 9.979 15.934 1.00 91.00 148 GLU A C 1
ATOM 1211 O O . GLU A 1 148 ? -6.206 9.865 16.936 1.00 91.00 148 GLU A O 1
ATOM 1216 N N . ILE A 1 149 ? -5.840 9.445 14.760 1.00 94.12 149 ILE A N 1
ATOM 1217 C CA . ILE A 1 149 ? -7.127 8.779 14.530 1.00 94.12 149 ILE A CA 1
ATOM 1218 C C . ILE A 1 149 ? -7.174 7.422 15.240 1.00 94.12 149 ILE A C 1
ATOM 1220 O O . ILE A 1 149 ? -8.234 7.014 15.734 1.00 94.12 149 ILE A O 1
ATOM 1224 N N . VAL A 1 150 ? -6.031 6.739 15.372 1.00 95.94 150 VAL A N 1
ATOM 1225 C CA . VAL A 1 150 ? -5.929 5.529 16.200 1.00 95.94 150 VAL A CA 1
ATOM 1226 C C . VAL A 1 150 ? -6.341 5.831 17.638 1.00 95.94 150 VAL A C 1
ATOM 1228 O O . VAL A 1 150 ? -7.167 5.105 18.192 1.00 95.94 150 VAL A O 1
ATOM 1231 N N . ARG A 1 151 ? -5.849 6.925 18.234 1.00 95.31 151 ARG A N 1
ATOM 1232 C CA . ARG A 1 151 ? -6.205 7.304 19.611 1.00 95.31 151 ARG A CA 1
ATOM 1233 C C . ARG A 1 151 ? -7.701 7.568 19.778 1.00 95.31 151 ARG A C 1
ATOM 1235 O O . ARG A 1 151 ? -8.302 7.107 20.748 1.00 95.31 151 ARG A O 1
ATOM 1242 N N . ILE A 1 152 ? -8.316 8.263 18.820 1.00 94.94 152 ILE A N 1
ATOM 1243 C CA . ILE A 1 152 ? -9.771 8.490 18.805 1.00 94.94 152 ILE A CA 1
ATOM 1244 C C . ILE A 1 152 ? -10.510 7.147 18.760 1.00 94.94 152 ILE A C 1
ATOM 1246 O O . ILE A 1 152 ? -11.412 6.905 19.561 1.00 94.94 152 ILE A O 1
ATOM 1250 N N . SER A 1 153 ? -10.081 6.250 17.873 1.00 96.62 153 SER A N 1
ATOM 1251 C CA . SER A 1 153 ? -10.702 4.937 17.683 1.00 96.62 153 SER A CA 1
ATO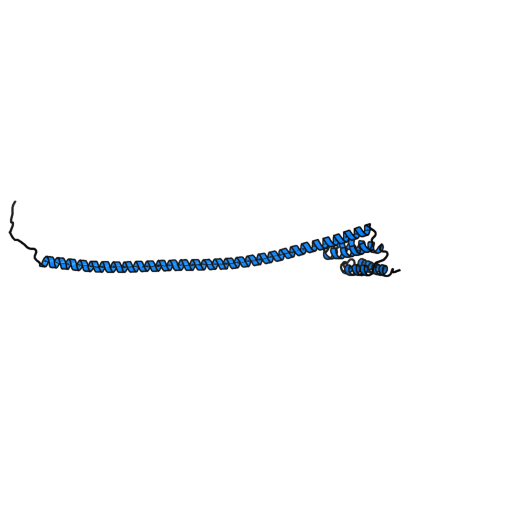M 1252 C C . SER A 1 153 ? -10.569 4.037 18.918 1.00 96.62 153 SER A C 1
ATOM 1254 O O . SER A 1 153 ? -11.517 3.333 19.264 1.00 96.62 153 SER A O 1
ATOM 1256 N N . VAL A 1 154 ? -9.433 4.092 19.624 1.00 97.31 154 VAL A N 1
ATOM 1257 C CA . VAL A 1 154 ? -9.213 3.405 20.910 1.00 97.31 154 VAL A CA 1
ATOM 1258 C C . VAL A 1 154 ? -10.189 3.913 21.973 1.00 97.31 154 VAL A C 1
ATOM 1260 O O . VAL A 1 154 ? -10.868 3.113 22.617 1.00 97.31 154 VAL A O 1
ATOM 1263 N N . ASN A 1 155 ? -10.339 5.232 22.110 1.00 96.56 155 ASN A N 1
ATOM 1264 C CA . ASN A 1 155 ? -11.289 5.816 23.059 1.00 96.56 155 ASN A CA 1
ATOM 1265 C C . ASN A 1 155 ? -12.738 5.420 22.735 1.00 96.56 155 ASN A C 1
ATOM 1267 O O . ASN A 1 155 ? -13.501 5.055 23.632 1.00 96.56 155 ASN A O 1
ATOM 1271 N N . SER A 1 156 ? -13.121 5.435 21.457 1.00 96.38 156 SER A N 1
ATOM 1272 C CA . SER A 1 156 ? -14.456 5.012 21.022 1.00 96.38 156 SER A CA 1
ATOM 1273 C C . SER A 1 156 ? -14.698 3.508 21.201 1.00 96.38 156 SER A C 1
ATOM 1275 O O . SER A 1 156 ? -15.819 3.100 21.525 1.00 96.38 156 SER A O 1
ATOM 1277 N N . LEU A 1 157 ? -13.662 2.673 21.059 1.00 97.38 157 LEU A N 1
ATOM 1278 C CA . LEU A 1 157 ? -13.726 1.250 21.394 1.00 97.38 157 LEU A CA 1
ATOM 1279 C C . LEU A 1 157 ? -13.997 1.054 22.888 1.00 97.38 157 LEU A C 1
ATOM 1281 O O . LEU A 1 157 ? -14.916 0.316 23.240 1.00 97.38 157 LEU A O 1
ATOM 1285 N N . ILE A 1 158 ? -13.257 1.746 23.759 1.00 96.94 158 ILE A N 1
ATOM 1286 C CA . ILE A 1 158 ? -13.470 1.700 25.213 1.00 96.94 158 ILE A CA 1
ATOM 1287 C C . ILE A 1 158 ? -14.912 2.092 25.548 1.00 96.94 158 ILE A C 1
ATOM 1289 O O . ILE A 1 158 ? -15.599 1.354 26.253 1.00 96.94 158 ILE A O 1
ATOM 1293 N N . GLN A 1 159 ? -15.408 3.200 24.992 1.00 95.38 159 GLN A N 1
ATOM 1294 C CA . GLN A 1 159 ? -16.794 3.634 25.193 1.00 95.38 159 GLN A CA 1
ATOM 1295 C C . GLN A 1 159 ? -17.809 2.593 24.706 1.00 95.38 159 GLN A C 1
ATOM 1297 O O . GLN A 1 159 ? -18.809 2.340 25.376 1.00 95.38 159 GLN A O 1
ATOM 1302 N N . SER A 1 160 ? -17.559 1.953 23.562 1.00 93.69 160 SER A N 1
ATOM 1303 C CA . SER A 1 160 ? -18.428 0.885 23.049 1.00 93.69 160 SER A CA 1
ATOM 1304 C C . SER A 1 160 ? -18.455 -0.301 24.010 1.00 93.69 160 SER A C 1
ATOM 1306 O O . SER A 1 160 ? -19.530 -0.743 24.406 1.00 93.69 160 SER A O 1
ATOM 1308 N N . LEU A 1 161 ? -17.289 -0.752 24.476 1.00 95.50 161 LEU A N 1
ATOM 1309 C CA . LEU A 1 161 ? -17.172 -1.857 25.428 1.00 95.50 161 LEU A CA 1
ATOM 1310 C C . LEU A 1 161 ? -17.803 -1.539 26.792 1.00 95.50 161 LEU A C 1
ATOM 1312 O O . LEU A 1 161 ? -18.356 -2.437 27.418 1.00 95.50 161 LEU A O 1
ATOM 1316 N N . GLN A 1 162 ? -17.775 -0.283 27.250 1.00 94.88 162 GLN A N 1
ATOM 1317 C CA . GLN A 1 162 ? -18.439 0.130 28.496 1.00 94.88 162 GLN A CA 1
ATOM 1318 C C . GLN A 1 162 ? -19.961 -0.046 28.422 1.00 94.88 162 GLN A C 1
ATOM 1320 O O . GLN A 1 162 ? -20.597 -0.330 29.435 1.00 94.88 162 GLN A O 1
ATOM 1325 N N . ASN A 1 163 ? -20.534 0.108 27.226 1.00 93.94 163 ASN A N 1
ATOM 1326 C CA . ASN A 1 163 ? -21.967 -0.035 26.982 1.00 93.94 163 ASN A CA 1
ATOM 1327 C C . ASN A 1 163 ? -22.378 -1.468 26.600 1.00 93.94 163 ASN A C 1
ATOM 1329 O O . ASN A 1 163 ? -23.566 -1.803 26.661 1.00 93.94 163 ASN A O 1
ATOM 1333 N N . CYS A 1 164 ? -21.424 -2.331 26.242 1.00 91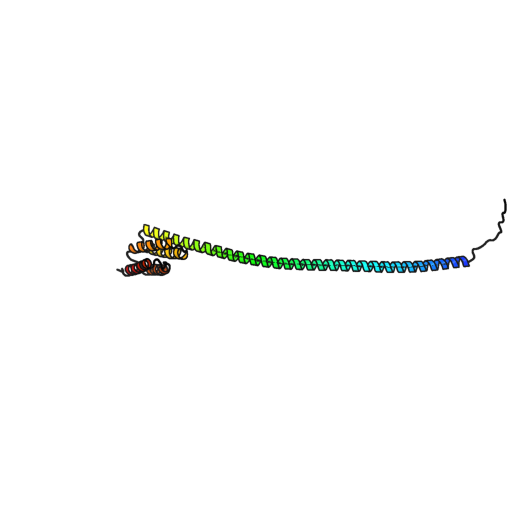.62 164 CYS A N 1
ATOM 1334 C CA . CYS A 1 164 ? -21.684 -3.745 25.986 1.00 91.62 164 CYS A CA 1
ATOM 1335 C C . CYS A 1 164 ? -22.176 -4.452 27.256 1.00 91.62 164 CYS A C 1
ATOM 1337 O O . CYS A 1 164 ? -21.608 -4.310 28.340 1.00 91.62 164 CYS A O 1
ATOM 1339 N N . LYS A 1 165 ? -23.213 -5.285 27.120 1.00 87.62 165 LYS A N 1
ATOM 1340 C CA . LYS A 1 165 ? -23.685 -6.129 28.234 1.00 87.62 165 LYS A CA 1
ATOM 1341 C C . LYS A 1 165 ? -22.889 -7.426 28.335 1.00 87.62 165 LYS A C 1
ATOM 1343 O O . LYS A 1 165 ? -22.593 -7.882 29.439 1.00 87.62 165 LYS A O 1
ATOM 1348 N N . LYS A 1 166 ? -22.565 -7.999 27.177 1.00 88.75 166 LYS A N 1
ATOM 1349 C CA . LYS A 1 166 ? -21.785 -9.224 26.991 1.00 88.75 166 LYS A CA 1
ATOM 1350 C C . LYS A 1 166 ? -21.011 -9.121 25.681 1.00 88.75 166 LYS A C 1
ATOM 1352 O O . LYS A 1 166 ? -21.356 -8.303 24.837 1.00 88.75 166 LYS A O 1
ATOM 1357 N N . ILE A 1 167 ? -20.001 -9.960 25.495 1.00 88.81 167 ILE A N 1
ATOM 1358 C CA . ILE A 1 167 ? -19.353 -10.127 24.193 1.00 88.81 167 ILE A CA 1
ATOM 1359 C C . ILE A 1 167 ? -19.189 -11.618 23.919 1.00 88.81 167 ILE A C 1
ATOM 1361 O O . ILE A 1 167 ? -18.848 -12.383 24.822 1.00 88.81 167 ILE A O 1
ATOM 1365 N N . GLU A 1 168 ? -19.474 -12.047 22.695 1.00 88.44 168 GLU A N 1
ATOM 1366 C CA . GLU A 1 168 ? -19.284 -13.445 22.314 1.00 88.44 168 GLU A CA 1
ATOM 1367 C C . GLU A 1 168 ? -17.788 -13.759 22.186 1.00 88.44 168 GLU A C 1
ATOM 1369 O O . GLU A 1 168 ? -16.992 -12.899 21.804 1.00 88.44 168 GLU A O 1
ATOM 1374 N N . ASN A 1 169 ? -17.391 -14.997 22.493 1.00 87.62 169 ASN A N 1
ATOM 1375 C CA . ASN A 1 169 ? -15.978 -15.396 22.476 1.00 87.62 169 ASN A CA 1
ATOM 1376 C C . ASN A 1 169 ? -15.322 -15.210 21.099 1.00 87.62 169 ASN A C 1
ATOM 1378 O O . ASN A 1 169 ? -14.147 -14.850 21.022 1.00 87.62 169 ASN A O 1
ATOM 1382 N N . ASP A 1 170 ? -16.071 -15.413 20.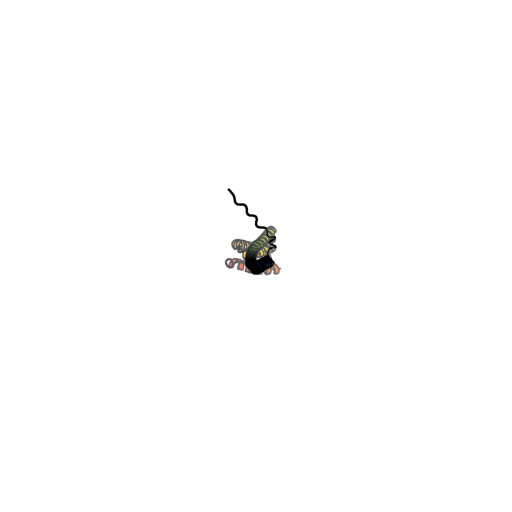016 1.00 88.44 170 ASP A N 1
ATOM 1383 C CA . ASP A 1 170 ? -15.565 -15.203 18.657 1.00 88.44 170 ASP A CA 1
ATOM 1384 C C . ASP A 1 170 ? -15.294 -13.723 18.373 1.00 88.44 170 ASP A C 1
ATOM 1386 O O . ASP A 1 170 ? -14.299 -13.371 17.734 1.00 88.44 170 ASP A O 1
ATOM 1390 N N . ASP A 1 171 ? -16.149 -12.842 18.886 1.00 88.31 171 ASP A N 1
ATOM 1391 C CA . ASP A 1 171 ? -15.999 -11.399 18.741 1.00 88.31 171 ASP A CA 1
ATOM 1392 C C . ASP A 1 171 ? -14.867 -10.866 19.617 1.00 88.31 171 ASP A C 1
ATOM 1394 O O . ASP A 1 171 ? -14.076 -10.043 19.154 1.00 88.31 171 ASP A O 1
ATOM 1398 N N . LYS A 1 172 ? -14.723 -11.406 20.833 1.00 92.31 172 LYS A N 1
ATOM 1399 C CA . LYS A 1 172 ? -13.573 -11.156 21.707 1.00 92.31 172 LYS A CA 1
ATOM 1400 C C . LYS A 1 172 ? -12.260 -11.462 20.989 1.00 92.31 172 LYS A C 1
ATOM 1402 O O . LYS A 1 172 ? -11.441 -10.560 20.843 1.00 92.31 172 LYS A O 1
ATOM 1407 N N . LYS A 1 173 ? -12.099 -12.677 20.451 1.00 92.00 173 LYS A N 1
ATOM 1408 C CA . LYS A 1 173 ? -10.880 -13.080 19.723 1.00 92.00 173 LYS A CA 1
ATOM 1409 C C . LYS A 1 173 ? -10.575 -12.154 18.546 1.00 92.00 173 LYS A C 1
ATOM 1411 O O . LYS A 1 173 ? -9.426 -11.784 18.317 1.00 92.00 173 LYS A O 1
ATOM 1416 N N . LYS A 1 174 ? -11.605 -11.756 17.790 1.00 91.75 174 LYS A N 1
ATOM 1417 C CA . LYS A 1 174 ? -11.447 -10.821 16.662 1.00 91.75 174 LYS A CA 1
ATOM 1418 C C . LYS A 1 174 ? -10.951 -9.448 17.107 1.00 91.75 174 LYS A C 1
ATOM 1420 O O . LYS A 1 174 ? -10.188 -8.834 16.366 1.00 91.75 174 LYS A O 1
ATOM 1425 N N . ILE A 1 175 ? -11.394 -8.963 18.265 1.00 94.69 175 ILE A N 1
ATOM 1426 C CA . ILE A 1 175 ? -10.938 -7.689 18.828 1.00 94.69 175 ILE A CA 1
ATOM 1427 C C . ILE A 1 175 ? -9.509 -7.836 19.358 1.00 94.69 175 ILE A C 1
ATOM 1429 O O . ILE A 1 175 ? -8.656 -7.040 18.979 1.00 94.69 175 ILE A O 1
ATOM 1433 N N . GLU A 1 176 ? -9.222 -8.874 20.148 1.00 94.56 176 GLU A N 1
ATOM 1434 C CA . GLU A 1 176 ? -7.897 -9.146 20.732 1.00 94.56 176 GLU A CA 1
ATOM 1435 C C . GLU A 1 176 ? -6.794 -9.218 19.675 1.00 94.56 176 GLU A C 1
ATOM 1437 O O . GLU A 1 176 ? -5.763 -8.557 19.807 1.00 94.56 176 GLU A O 1
ATOM 1442 N N . ASN A 1 177 ? -7.049 -9.924 18.569 1.00 94.25 177 ASN A N 1
ATOM 1443 C CA . ASN A 1 177 ? -6.113 -10.024 17.446 1.00 94.25 177 ASN A CA 1
ATOM 1444 C C . ASN A 1 177 ? -5.734 -8.657 16.852 1.00 94.25 177 ASN A C 1
ATOM 1446 O O . ASN A 1 177 ? -4.678 -8.520 16.237 1.00 94.25 177 ASN A O 1
ATOM 1450 N N . LYS A 1 178 ? -6.585 -7.641 17.028 1.00 94.31 178 LYS A N 1
ATOM 1451 C CA . LYS A 1 178 ? -6.382 -6.289 16.497 1.00 94.31 178 LYS A CA 1
ATOM 1452 C C . LYS A 1 178 ? -5.781 -5.322 17.516 1.00 94.31 178 LYS A C 1
ATOM 1454 O O . LYS A 1 178 ? -5.267 -4.279 17.125 1.00 94.31 178 LYS A O 1
ATOM 1459 N N . LEU A 1 179 ? -5.745 -5.676 18.803 1.00 92.50 179 LEU A N 1
ATOM 1460 C CA . LEU A 1 179 ? -5.109 -4.850 19.841 1.00 92.50 179 LEU A CA 1
ATOM 1461 C C . LEU A 1 179 ? -3.583 -4.780 19.689 1.00 92.50 179 LEU A C 1
ATOM 1463 O O . LEU A 1 179 ? -2.946 -3.880 20.233 1.00 92.50 179 LEU A O 1
ATOM 1467 N N . GLY A 1 180 ? -2.980 -5.702 18.930 1.00 91.62 180 GLY A N 1
ATOM 1468 C CA . GLY A 1 180 ? -1.563 -5.643 18.557 1.00 91.62 180 GLY A CA 1
ATOM 1469 C C . GLY A 1 180 ? -1.187 -4.395 17.750 1.00 91.62 180 GLY A C 1
ATOM 1470 O O . GLY A 1 180 ? -0.026 -3.999 17.766 1.00 91.62 180 GLY A O 1
ATOM 1471 N N . PHE A 1 181 ? -2.162 -3.75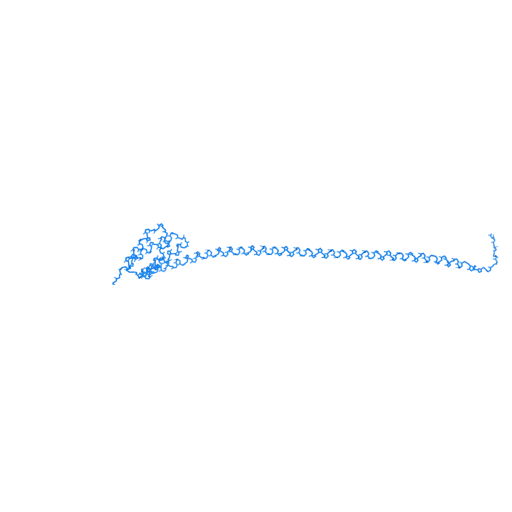4 17.100 1.00 94.19 181 PHE A N 1
ATOM 1472 C CA . PHE A 1 181 ? -1.964 -2.533 16.319 1.00 94.19 181 PHE A CA 1
ATOM 1473 C C . PHE A 1 181 ? -2.086 -1.248 17.147 1.00 94.19 181 PHE A C 1
ATOM 1475 O O . PHE A 1 181 ? -1.848 -0.165 16.619 1.00 94.19 181 PHE A O 1
ATOM 1482 N N . ILE A 1 182 ? -2.440 -1.340 18.434 1.00 93.31 182 ILE A N 1
ATOM 1483 C CA . ILE A 1 182 ? -2.470 -0.174 19.319 1.00 93.31 182 ILE A CA 1
ATOM 1484 C C . ILE A 1 182 ? -1.020 0.249 19.626 1.00 93.31 182 ILE A C 1
ATOM 1486 O O . ILE A 1 182 ? -0.242 -0.571 20.129 1.00 93.31 182 ILE A O 1
ATOM 1490 N N . PRO A 1 183 ? -0.635 1.509 19.348 1.00 90.00 183 PRO A N 1
ATOM 1491 C CA . PRO A 1 183 ? 0.702 2.014 19.625 1.00 90.00 183 PRO A CA 1
ATOM 1492 C C . PRO A 1 183 ? 1.075 1.878 21.102 1.00 90.00 183 PRO A C 1
ATOM 1494 O O . PRO A 1 183 ? 0.241 2.063 21.986 1.00 90.00 183 PRO A O 1
ATOM 1497 N N . LYS A 1 184 ? 2.361 1.635 21.388 1.00 90.94 184 LYS A N 1
ATOM 1498 C CA . LYS A 1 184 ? 2.865 1.452 22.764 1.00 90.94 184 LYS A CA 1
ATOM 1499 C C . LYS A 1 184 ? 2.581 2.638 23.691 1.00 90.94 184 LYS A C 1
ATOM 1501 O O . LYS A 1 184 ? 2.492 2.441 24.895 1.00 90.94 184 LYS A O 1
ATOM 1506 N N . ILE A 1 185 ? 2.441 3.849 23.148 1.00 89.62 185 ILE A N 1
ATOM 1507 C CA . ILE A 1 185 ? 2.094 5.042 23.933 1.00 89.62 185 ILE A CA 1
ATOM 1508 C C . ILE A 1 185 ? 0.695 4.946 24.567 1.00 89.62 185 ILE A C 1
ATOM 1510 O O . ILE A 1 185 ? 0.455 5.592 25.577 1.00 89.62 185 ILE A O 1
ATOM 1514 N N . LEU A 1 186 ? -0.192 4.108 24.015 1.00 92.19 186 LEU A N 1
ATOM 1515 C CA . LEU A 1 186 ? -1.545 3.836 24.514 1.00 92.19 186 LEU A CA 1
ATOM 1516 C C . LEU A 1 186 ? -1.625 2.486 25.254 1.00 92.19 186 LEU A C 1
ATOM 1518 O O . LEU A 1 186 ? -2.603 1.743 25.139 1.00 92.19 186 LEU A O 1
ATOM 1522 N N . TYR A 1 187 ? -0.547 2.100 25.944 1.00 92.62 187 TYR A N 1
ATOM 1523 C CA . TYR A 1 187 ? -0.459 0.802 26.620 1.00 92.62 187 TYR A CA 1
ATOM 1524 C C . TYR A 1 187 ? -1.513 0.635 27.724 1.00 92.62 187 TYR A C 1
ATOM 1526 O O . TYR A 1 187 ? -2.103 -0.438 27.847 1.00 92.62 187 TYR A O 1
ATOM 1534 N N . GLU A 1 188 ? -1.780 1.688 28.497 1.00 94.38 188 GLU A N 1
ATOM 1535 C CA . GLU A 1 188 ? -2.777 1.641 29.571 1.00 94.38 188 GLU A CA 1
ATOM 1536 C C . GLU A 1 188 ? -4.193 1.477 29.008 1.00 94.38 188 GLU A C 1
ATOM 1538 O O . GLU A 1 188 ? -4.957 0.639 29.485 1.00 94.38 188 GLU A O 1
ATOM 1543 N N . GLU A 1 189 ? -4.528 2.195 27.932 1.00 95.31 189 GLU A N 1
ATOM 1544 C CA . GLU A 1 189 ? -5.801 2.047 27.226 1.00 95.31 189 GLU A CA 1
ATOM 1545 C C . GLU A 1 189 ? -5.954 0.642 26.634 1.00 95.31 189 GLU A C 1
ATOM 1547 O O . GLU A 1 189 ? -7.025 0.038 26.723 1.00 95.31 189 GLU A O 1
ATOM 1552 N N . LYS A 1 190 ? -4.877 0.081 26.070 1.00 95.44 190 LYS A N 1
ATOM 1553 C CA . LYS A 1 190 ? -4.867 -1.305 25.591 1.00 95.44 190 LYS A CA 1
ATOM 1554 C C . LYS A 1 190 ? -5.175 -2.285 26.725 1.00 95.44 190 LYS A C 1
ATOM 1556 O O . LYS A 1 190 ? -6.058 -3.126 26.571 1.00 95.44 190 LYS A O 1
ATOM 1561 N N . LYS A 1 191 ? -4.488 -2.161 27.861 1.00 95.12 191 LYS A N 1
ATOM 1562 C CA . LYS A 1 191 ? -4.701 -3.025 29.029 1.00 95.12 191 LYS A CA 1
ATOM 1563 C C . LYS A 1 191 ? -6.125 -2.893 29.576 1.00 95.12 191 LYS A C 1
ATOM 1565 O O . LYS A 1 191 ? -6.760 -3.889 29.909 1.00 95.12 191 LYS A O 1
ATOM 1570 N N . GLN A 1 192 ? -6.664 -1.674 29.597 1.00 96.12 192 GLN A N 1
ATOM 1571 C CA . GLN A 1 192 ? -8.055 -1.426 29.964 1.00 96.12 192 GLN A CA 1
ATOM 1572 C C . GLN A 1 192 ? -9.028 -2.177 29.043 1.00 96.12 192 GLN A C 1
ATOM 1574 O O . GLN A 1 192 ? -9.992 -2.770 29.529 1.00 96.12 192 GLN A O 1
ATOM 1579 N N . ILE A 1 193 ? -8.788 -2.169 27.728 1.00 96.31 193 ILE A N 1
ATOM 1580 C CA . ILE A 1 193 ? -9.605 -2.918 26.764 1.00 96.31 193 ILE A CA 1
ATOM 1581 C C . ILE A 1 193 ? -9.536 -4.424 27.048 1.00 96.31 193 ILE A C 1
ATOM 1583 O O . ILE A 1 193 ? -10.583 -5.072 27.101 1.00 96.31 193 ILE A O 1
ATOM 1587 N N . GLU A 1 194 ? -8.340 -4.974 27.269 1.00 95.25 194 GLU A N 1
ATOM 1588 C CA . GLU A 1 194 ? -8.132 -6.396 27.589 1.00 95.25 194 GLU A CA 1
ATOM 1589 C C . GLU A 1 194 ? -8.907 -6.805 28.857 1.00 95.25 194 GLU A C 1
ATOM 1591 O O . GLU A 1 194 ? -9.722 -7.733 28.822 1.00 95.25 194 GLU A O 1
ATOM 1596 N N . ASP A 1 195 ? -8.772 -6.037 29.941 1.00 95.06 195 ASP A N 1
ATOM 1597 C CA . ASP A 1 195 ? -9.495 -6.270 31.197 1.00 95.06 195 ASP A CA 1
ATOM 1598 C C . ASP A 1 195 ? -11.024 -6.208 31.015 1.00 95.06 195 ASP A C 1
ATOM 1600 O O . ASP A 1 195 ? -11.780 -6.959 31.646 1.00 95.06 195 ASP A O 1
ATOM 1604 N N . MET A 1 196 ? -11.515 -5.296 30.169 1.00 94.94 196 MET A N 1
ATOM 1605 C CA . MET A 1 196 ? -12.943 -5.168 29.869 1.00 94.94 196 MET A CA 1
ATOM 1606 C C . MET A 1 196 ? -13.471 -6.361 29.070 1.00 94.94 196 MET A C 1
ATOM 1608 O O . MET A 1 196 ? -14.541 -6.881 29.399 1.00 94.94 196 MET A O 1
ATOM 1612 N N . LEU A 1 197 ? -12.730 -6.828 28.064 1.00 94.06 197 LEU A N 1
ATOM 1613 C CA . LEU A 1 197 ? -13.087 -8.010 27.273 1.00 94.06 197 LEU A CA 1
ATOM 1614 C C . LEU A 1 197 ? -13.154 -9.271 28.146 1.00 94.06 197 LEU A C 1
ATOM 1616 O O . LEU A 1 197 ? -14.085 -10.076 28.020 1.00 94.06 197 LEU A O 1
ATOM 1620 N N . ASP A 1 198 ? -12.226 -9.422 29.087 1.00 91.44 198 ASP A N 1
ATOM 1621 C CA . ASP A 1 198 ? -12.234 -10.512 30.064 1.00 91.44 198 ASP A CA 1
ATOM 1622 C C . ASP A 1 198 ? -13.450 -10.469 30.992 1.00 91.44 198 ASP A C 1
ATOM 1624 O O . ASP A 1 198 ? -14.088 -11.497 31.235 1.00 91.44 198 ASP A O 1
ATOM 1628 N N . LYS A 1 199 ? -13.828 -9.286 31.482 1.00 91.44 199 LYS A N 1
ATOM 1629 C CA . LYS A 1 199 ? -15.026 -9.126 32.325 1.00 91.44 199 LYS A CA 1
ATOM 1630 C C . LYS A 1 199 ? -16.318 -9.392 31.549 1.00 91.44 199 LYS A C 1
ATOM 1632 O O . LYS A 1 199 ? -17.228 -10.020 32.086 1.00 91.44 199 LYS A O 1
ATOM 1637 N N . LEU A 1 200 ? -16.404 -8.933 30.299 1.00 89.44 200 LEU A N 1
ATOM 1638 C CA . LEU A 1 200 ? -17.591 -9.088 29.448 1.00 89.44 200 LEU A CA 1
ATOM 1639 C C . LEU A 1 200 ? -17.799 -10.523 28.953 1.00 89.44 200 LEU A C 1
ATOM 1641 O O . LEU A 1 200 ? -18.942 -10.918 28.739 1.00 89.44 200 LEU A O 1
ATOM 1645 N N . SER A 1 201 ? -16.724 -11.300 28.803 1.00 82.75 201 SER A N 1
ATOM 1646 C CA . SER A 1 201 ? -16.791 -12.720 28.417 1.00 82.75 201 SER A CA 1
ATOM 1647 C C . SER A 1 201 ? -17.114 -13.655 29.588 1.00 82.75 201 SER A C 1
ATOM 1649 O O . SER A 1 201 ? -17.718 -14.703 29.383 1.00 82.75 201 SER A O 1
ATOM 1651 N N . LYS A 1 202 ? -16.776 -13.271 30.828 1.00 76.19 202 LYS A N 1
ATOM 1652 C CA . LYS A 1 202 ? -17.122 -14.029 32.049 1.00 76.19 202 LYS A CA 1
ATOM 1653 C C . LYS A 1 202 ? -18.567 -13.822 32.516 1.00 76.19 202 LYS A C 1
ATOM 1655 O O . LYS A 1 202 ? -19.058 -14.610 33.318 1.00 76.19 202 LYS A O 1
ATOM 1660 N N . LYS A 1 203 ? -19.261 -12.791 32.018 1.00 60.00 203 LYS A N 1
ATOM 1661 C CA . LYS A 1 203 ? -20.709 -12.597 32.208 1.00 60.00 203 LYS A CA 1
ATOM 1662 C C . LYS A 1 203 ? -21.497 -13.520 31.268 1.00 60.00 203 LYS A C 1
ATOM 1664 O O . LYS A 1 203 ? -22.137 -13.058 30.326 1.00 60.00 203 LYS A O 1
ATOM 1669 N N . LEU A 1 204 ? -21.431 -14.825 31.507 1.00 45.06 204 LEU A N 1
ATOM 1670 C CA . LEU A 1 204 ? -22.391 -15.779 30.949 1.00 45.06 204 LEU A CA 1
ATOM 1671 C C . LEU A 1 204 ? -23.558 -15.954 31.944 1.00 45.06 204 LEU A C 1
ATOM 1673 O O . LEU A 1 204 ? -23.294 -15.970 33.148 1.00 45.06 204 LEU A O 1
ATOM 1677 N N . PRO A 1 205 ? -24.823 -16.015 31.481 1.00 46.38 205 PRO A N 1
ATOM 1678 C CA . PRO A 1 205 ? -25.921 -16.575 32.270 1.00 46.38 205 PRO A CA 1
ATOM 1679 C C . PRO A 1 205 ? -25.700 -18.063 32.569 1.00 46.38 205 PRO A C 1
ATOM 1681 O O . PRO A 1 205 ? -25.015 -18.733 31.760 1.00 46.38 205 PRO A O 1
#

Sequence (205 aa):
MNILLAAILPESEPLWWDSIRLIIQSQSSLAQFQYNLAMYGITLLIAIALLLATASWLTNVYIIRRERKREREEDFEKLSKGISERIKKEIEEMEKKIRESIDKEFILFNAEKARLFALAAWNAKLWEGGARWWASAIEGYAKAGEEEIVRISVNSLIQSLQNCKKIENDDKKKIENKLGFIPKILYEEKKQIEDMLDKLSKKLP

Foldseek 3Di:
DDDDDDDDDPDDPPPVVVVVVVVVVVVVVVVVVVVVVVVVVVVVVVVVVVVVVVVVVVVVVVVVVVVVVVVVVVVVVVVVVVVVVVVVVVVVVVVVVVCVVVVLVVLQVQLVVLQVQLVVCVVVLVLLSNLLSLLSNLQSCLVNVVLVVNVVSLVSSLVSLVSDQAYDPVSLVSSLVSLVSNDPVCVVSSVSNVVSNVVRHVPDD

Radius of gyration: 58.7 Å; Cα contacts (8 Å, |Δi|>4): 131; chains: 1; bounding box: 94×54×162 Å

pLDDT: mean 82.15, std 15.33, range [31.47, 97.44]

Mean predicted aligned error: 16.5 Å